Protein AF-A0A945CNL9-F1 (afdb_monomer)

Secondary structure (DSSP, 8-state):
--HHHHHHHTTSTT--SPPPP----HHHHHHHHHTT-S-GGGTT--HHHHHHHHTS-EEEEE--EEEEESSSEEEEEEETTEEEEEEE-SS-EEEEEEEE-TTS-EEEEE-S--SGGGHHHHHHHHHHEEEEE--TTHHHHHHHHTTSEEEEEEPPPPHHHHIIIIIIIIIIIHHHHHH-HHHHHHHHHHHHHHHHHHHHHHHTS--SEEE---

pLDDT: mean 91.87, std 5.12, range [68.31, 98.25]

Mean predicted aligned error: 4.76 Å

Foldseek 3Di:
DFLAVLQLLVVDPPRDDDDFDEDDCPLVCVLCLVVVNPDPVCNVPDQLRVCVVVVGAYEAEDAQKDKDFDQWDWDWDDDPQKIWIWIDDPLGIFIWIWGQDPSRDIDTPGARDPALSSLVVVLRRLLRIAMDGHCPCVVVVCVVSDRRHFYAYEQDAQQVCCCQRHHQHPPVRVVRCVVVVVSVVSSNVSNVVRSVVVVVVVVPDPHSHYDYPD

Structure (mmCIF, N/CA/C/O backbone):
data_AF-A0A945CNL9-F1
#
_entry.id   AF-A0A945CNL9-F1
#
loop_
_atom_site.group_PDB
_atom_site.id
_atom_site.type_symbol
_atom_site.label_atom_id
_atom_site.label_alt_id
_atom_site.label_comp_id
_atom_site.label_asym_id
_atom_site.label_entity_id
_atom_site.label_seq_id
_atom_site.pdbx_PDB_ins_code
_atom_site.Cartn_x
_atom_site.Cartn_y
_atom_site.Cartn_z
_atom_site.occupancy
_atom_site.B_iso_or_equiv
_atom_site.auth_seq_id
_atom_site.auth_comp_id
_atom_site.auth_asym_id
_atom_site.auth_atom_id
_atom_site.pdbx_PDB_model_num
ATOM 1 N N . MET A 1 1 ? 28.32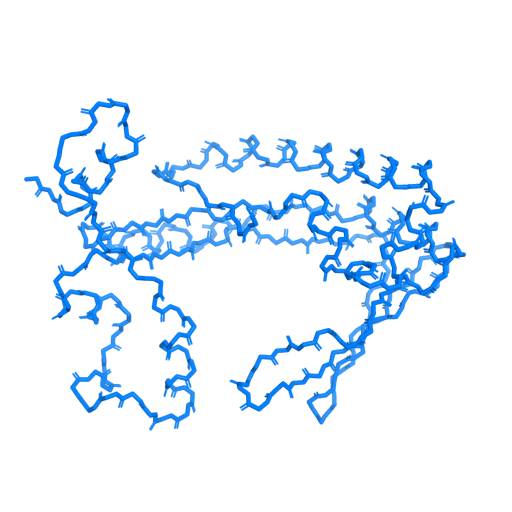0 -2.865 -20.685 1.00 68.31 1 MET A N 1
ATOM 2 C CA . MET A 1 1 ? 27.537 -2.479 -19.501 1.00 68.31 1 MET A CA 1
ATOM 3 C C . MET A 1 1 ? 26.104 -2.810 -19.841 1.00 68.31 1 MET A C 1
ATOM 5 O O . MET A 1 1 ? 25.679 -2.402 -20.921 1.00 68.31 1 MET A O 1
ATOM 9 N N . SER A 1 2 ? 25.442 -3.657 -19.052 1.00 82.81 2 SER A N 1
ATOM 10 C CA . SER A 1 2 ? 24.027 -3.950 -19.295 1.00 82.81 2 SER A CA 1
ATOM 11 C C . SER A 1 2 ? 23.195 -2.697 -19.006 1.00 82.81 2 SER A C 1
ATOM 13 O O . SER A 1 2 ? 23.660 -1.759 -18.352 1.00 82.81 2 SER A O 1
ATOM 15 N N . LEU A 1 3 ? 21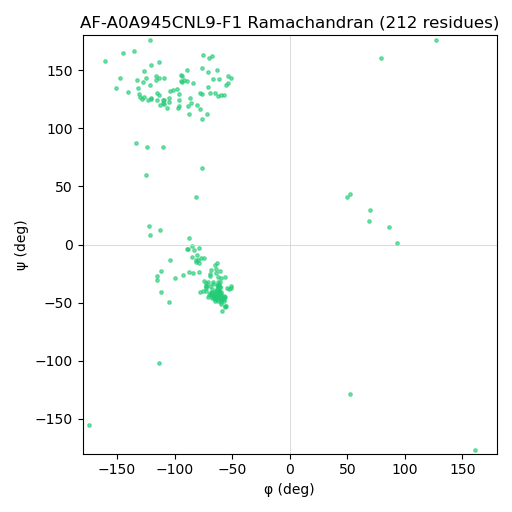.963 -2.670 -19.505 1.00 81.44 3 LEU A N 1
ATOM 16 C CA . LEU A 1 3 ? 21.019 -1.599 -19.201 1.00 81.44 3 LEU A CA 1
ATOM 17 C C . LEU A 1 3 ? 20.696 -1.564 -17.692 1.00 81.44 3 LEU A C 1
ATOM 19 O O . LEU A 1 3 ? 20.576 -0.491 -17.105 1.00 81.44 3 LEU A O 1
ATOM 23 N N . ARG A 1 4 ? 20.645 -2.748 -17.062 1.00 85.69 4 ARG A N 1
ATOM 24 C CA . ARG A 1 4 ? 20.532 -2.941 -15.610 1.00 85.69 4 ARG A CA 1
ATOM 25 C C . ARG A 1 4 ? 21.701 -2.313 -14.844 1.00 85.69 4 ARG A C 1
ATOM 27 O O . ARG A 1 4 ? 21.461 -1.573 -13.894 1.00 85.69 4 ARG A O 1
ATOM 34 N N . ASP A 1 5 ? 22.945 -2.550 -15.264 1.00 86.69 5 ASP A N 1
ATOM 35 C CA . ASP A 1 5 ? 24.135 -1.986 -14.606 1.00 86.69 5 ASP A CA 1
ATOM 36 C C . ASP A 1 5 ? 24.168 -0.456 -14.709 1.00 86.69 5 ASP A C 1
ATOM 38 O O . ASP A 1 5 ? 24.494 0.228 -13.738 1.00 86.69 5 ASP A O 1
ATOM 42 N N . ASP A 1 6 ? 23.839 0.090 -15.888 1.00 86.88 6 ASP A N 1
ATOM 43 C CA . ASP A 1 6 ? 23.772 1.542 -16.093 1.00 86.88 6 ASP A CA 1
ATOM 44 C C . ASP A 1 6 ? 22.692 2.160 -15.201 1.00 86.88 6 ASP A C 1
ATOM 46 O O . ASP A 1 6 ? 22.973 3.138 -14.509 1.00 86.88 6 ASP A O 1
ATOM 50 N N . LEU A 1 7 ? 21.507 1.543 -15.114 1.00 87.38 7 LEU A N 1
ATOM 51 C CA . LEU A 1 7 ? 20.440 1.972 -14.207 1.00 87.38 7 LEU A CA 1
ATOM 52 C C . LEU A 1 7 ? 20.875 1.945 -12.737 1.00 87.38 7 LEU A C 1
ATOM 54 O O . LEU A 1 7 ? 20.736 2.953 -12.047 1.00 87.38 7 LEU A O 1
ATOM 58 N N . LEU A 1 8 ? 21.434 0.832 -12.259 1.00 88.25 8 LEU A N 1
ATOM 59 C CA . LEU A 1 8 ? 21.888 0.699 -10.871 1.00 88.25 8 LEU A CA 1
ATOM 60 C C . LEU A 1 8 ? 22.984 1.707 -10.520 1.00 88.25 8 LEU A C 1
ATOM 62 O O . LEU A 1 8 ? 22.999 2.248 -9.413 1.00 88.25 8 LEU A O 1
ATOM 66 N N . SER A 1 9 ? 23.858 2.031 -11.477 1.00 89.25 9 SER A N 1
ATOM 67 C CA . SER A 1 9 ? 24.880 3.056 -11.271 1.00 89.25 9 SER A CA 1
ATOM 68 C C . SER A 1 9 ? 24.276 4.425 -10.934 1.00 89.25 9 SER A C 1
ATOM 70 O O . SER A 1 9 ? 24.881 5.170 -10.167 1.00 89.25 9 SER A O 1
ATOM 72 N N . ARG A 1 10 ? 23.057 4.737 -11.413 1.00 88.19 10 ARG A N 1
ATOM 73 C CA . ARG A 1 10 ? 22.350 6.009 -11.144 1.00 88.19 10 ARG A CA 1
ATOM 74 C C . ARG A 1 10 ? 21.910 6.178 -9.696 1.00 88.19 10 ARG A C 1
ATOM 76 O O . ARG A 1 10 ? 21.733 7.312 -9.264 1.00 88.19 10 ARG A O 1
ATOM 83 N N . PHE A 1 11 ? 21.771 5.085 -8.950 1.00 85.94 11 PHE A N 1
ATOM 84 C CA . PHE A 1 11 ? 21.445 5.118 -7.523 1.00 85.94 11 PHE A CA 1
ATOM 85 C C . PHE A 1 11 ? 22.682 5.334 -6.635 1.00 85.94 11 PHE A C 1
ATOM 87 O O . PHE A 1 11 ? 22.552 5.494 -5.424 1.00 85.94 11 PHE A O 1
ATOM 94 N N . SER A 1 12 ? 23.885 5.366 -7.219 1.00 84.38 12 SER A N 1
ATOM 95 C CA . SER A 1 12 ? 25.137 5.601 -6.495 1.00 84.38 12 SER A CA 1
ATOM 96 C C . SER A 1 12 ? 25.557 7.074 -6.521 1.00 84.38 12 SER A C 1
ATOM 98 O O . SER A 1 12 ? 25.386 7.787 -7.512 1.00 84.38 12 SER A O 1
ATOM 100 N N . THR A 1 13 ? 26.183 7.536 -5.438 1.00 81.38 13 THR A N 1
ATOM 101 C CA . THR A 1 13 ? 26.755 8.887 -5.359 1.00 81.38 13 THR A CA 1
ATOM 102 C C . THR A 1 13 ? 27.818 9.094 -6.441 1.00 81.38 13 THR A C 1
ATOM 104 O O . THR A 1 13 ? 28.764 8.317 -6.540 1.00 81.38 13 THR A O 1
ATOM 107 N N . GLY A 1 14 ? 27.703 10.179 -7.215 1.00 78.25 14 GLY A N 1
ATOM 108 C CA . GLY A 1 14 ? 28.679 10.535 -8.253 1.00 78.25 14 GLY A CA 1
ATOM 109 C C . GLY A 1 14 ? 28.443 9.882 -9.617 1.00 78.25 14 GLY A C 1
ATOM 110 O O . GLY A 1 14 ? 29.343 9.910 -10.452 1.00 78.25 14 GLY A O 1
ATOM 111 N N . ALA A 1 15 ? 27.259 9.310 -9.857 1.00 81.25 15 ALA A N 1
ATOM 112 C CA . ALA A 1 15 ? 26.886 8.772 -11.161 1.00 81.25 15 ALA A CA 1
ATOM 113 C C . ALA A 1 15 ? 26.976 9.835 -12.275 1.00 81.25 15 ALA A C 1
ATOM 115 O O . ALA A 1 15 ? 26.392 10.915 -12.174 1.00 81.25 15 ALA A O 1
ATOM 116 N N . GLU A 1 16 ? 27.676 9.516 -13.366 1.00 80.56 16 GLU A N 1
ATOM 117 C CA . GLU A 1 16 ? 27.825 10.388 -14.537 1.00 80.56 16 GLU A CA 1
ATOM 118 C C . GLU A 1 16 ? 26.896 9.957 -15.673 1.00 80.56 16 GLU A C 1
ATOM 120 O O . GLU A 1 16 ? 26.823 8.778 -16.012 1.00 80.56 16 GLU A O 1
ATOM 125 N N . GLY A 1 17 ? 26.172 10.890 -16.295 1.00 82.69 17 GLY A N 1
ATOM 126 C CA . GLY A 1 17 ? 25.293 10.642 -17.450 1.00 82.69 17 GLY A CA 1
ATOM 127 C C . GLY A 1 17 ? 23.863 11.150 -17.246 1.00 82.69 17 GLY A C 1
ATOM 128 O O . GLY A 1 17 ? 23.527 11.693 -16.195 1.00 82.69 17 GLY A O 1
ATOM 129 N N . ALA A 1 18 ? 23.037 11.026 -18.284 1.00 84.94 18 ALA A N 1
ATOM 130 C CA . ALA A 1 18 ? 21.660 11.507 -18.250 1.00 84.94 18 ALA A CA 1
ATOM 131 C C . ALA A 1 18 ? 20.755 10.569 -17.425 1.00 84.94 18 ALA A C 1
ATOM 133 O O . ALA A 1 18 ? 21.024 9.368 -17.367 1.00 84.94 18 ALA A O 1
ATOM 134 N N . PRO A 1 19 ? 19.671 11.087 -16.818 1.00 84.50 19 PRO A N 1
ATOM 135 C CA . PRO A 1 19 ? 18.637 10.246 -16.227 1.00 84.50 19 PRO A CA 1
ATOM 136 C C . PRO A 1 19 ? 18.071 9.261 -17.255 1.00 84.50 19 PRO A C 1
ATOM 138 O O . PRO A 1 19 ? 17.804 9.640 -18.398 1.00 84.50 19 PRO A O 1
ATOM 141 N N . LEU A 1 20 ? 17.863 8.013 -16.838 1.00 87.62 20 LEU A N 1
ATOM 142 C CA . LEU A 1 20 ? 17.156 7.022 -17.643 1.00 87.62 20 LEU A CA 1
ATOM 143 C C . LEU A 1 20 ? 15.651 7.176 -17.434 1.00 87.62 20 LEU A C 1
ATOM 145 O O . LEU A 1 20 ? 15.185 7.387 -16.315 1.00 87.62 20 LEU A O 1
ATOM 149 N N . PHE A 1 21 ? 14.888 7.060 -18.517 1.00 90.00 21 PHE A N 1
ATOM 150 C CA . PHE A 1 21 ? 13.438 6.973 -18.427 1.00 90.00 21 PHE A CA 1
ATOM 151 C C . PHE A 1 21 ? 13.045 5.536 -18.077 1.00 90.00 21 PHE A C 1
ATOM 153 O O . PHE A 1 21 ? 13.372 4.615 -18.821 1.00 90.00 21 PHE A O 1
ATOM 160 N N . LEU A 1 22 ? 12.360 5.366 -16.947 1.00 89.94 22 LEU A N 1
ATOM 161 C CA . LEU A 1 22 ? 11.983 4.076 -16.377 1.00 89.94 22 LEU A CA 1
ATOM 162 C C . LEU A 1 22 ? 10.457 4.048 -16.183 1.00 89.94 22 LEU A C 1
ATOM 164 O O . LEU A 1 22 ? 9.974 4.443 -15.123 1.00 89.94 22 LEU A O 1
ATOM 168 N N . PRO A 1 23 ? 9.678 3.710 -17.227 1.00 92.19 23 PRO A N 1
ATOM 169 C CA . PRO A 1 23 ? 8.225 3.726 -17.133 1.00 92.19 23 PRO A CA 1
ATOM 170 C C . PRO A 1 23 ? 7.707 2.516 -16.356 1.00 92.19 23 PRO A C 1
ATOM 172 O O . PRO A 1 23 ? 7.995 1.375 -16.716 1.00 92.19 23 PRO A O 1
ATOM 175 N N . ASP A 1 24 ? 6.855 2.763 -15.362 1.00 92.25 24 ASP A N 1
ATOM 176 C CA . ASP A 1 24 ? 6.003 1.714 -14.813 1.00 92.25 24 ASP A CA 1
ATOM 177 C C . ASP A 1 24 ? 4.848 1.441 -15.787 1.00 92.25 24 ASP A C 1
ATOM 179 O O . ASP A 1 24 ? 3.943 2.259 -15.976 1.00 92.25 24 ASP A O 1
ATOM 183 N N . LEU A 1 25 ? 4.913 0.291 -16.458 1.00 94.19 25 LEU A N 1
ATOM 184 C CA . LEU A 1 25 ? 3.915 -0.126 -17.439 1.00 94.19 25 LEU A CA 1
ATOM 185 C C . LEU A 1 25 ? 2.745 -0.892 -16.810 1.00 94.19 25 LEU A C 1
ATOM 187 O O . LEU A 1 25 ? 1.810 -1.219 -17.539 1.00 94.19 25 LEU A O 1
ATOM 191 N N . THR A 1 26 ? 2.765 -1.175 -15.504 1.00 90.06 26 THR A N 1
ATOM 192 C CA . THR A 1 26 ? 1.843 -2.112 -14.841 1.00 90.06 26 THR A CA 1
ATOM 193 C C . THR A 1 26 ? 0.382 -1.705 -15.016 1.00 90.06 26 THR A C 1
ATOM 195 O O . THR A 1 26 ? -0.402 -2.452 -15.607 1.00 90.06 26 THR A O 1
ATOM 198 N N . LEU A 1 27 ? 0.023 -0.488 -14.587 1.00 88.88 27 LEU A N 1
ATOM 199 C CA . LEU A 1 27 ? -1.358 0.005 -14.660 1.00 88.88 27 LEU A CA 1
ATOM 200 C C . LEU A 1 27 ? -1.833 0.171 -16.109 1.00 88.88 27 LEU A C 1
ATOM 202 O O . LEU A 1 27 ? -2.935 -0.255 -16.459 1.00 88.88 27 LEU A O 1
ATOM 206 N N . TRP A 1 28 ? -0.995 0.774 -16.960 1.00 92.75 28 TRP A N 1
ATOM 207 C CA . TRP A 1 28 ? -1.311 0.987 -18.374 1.00 92.75 28 TRP A CA 1
ATOM 208 C C . TRP A 1 28 ? -1.556 -0.348 -19.087 1.00 92.75 28 TRP A C 1
ATOM 210 O O . TRP A 1 28 ? -2.582 -0.517 -19.748 1.00 92.75 28 TRP A O 1
ATOM 220 N N . TYR A 1 29 ? -0.650 -1.313 -18.919 1.00 93.75 29 TYR A N 1
ATOM 221 C CA . TYR A 1 29 ? -0.745 -2.615 -19.565 1.00 93.75 29 TYR A CA 1
ATOM 222 C C . TYR A 1 29 ? -1.968 -3.393 -19.077 1.00 93.75 29 TYR A C 1
ATOM 224 O O . TYR A 1 29 ? -2.735 -3.865 -19.913 1.00 93.75 29 TYR A O 1
ATOM 232 N N . GLY A 1 30 ? -2.184 -3.478 -17.756 1.00 90.31 30 GLY A N 1
ATOM 233 C CA . GLY A 1 30 ? -3.342 -4.163 -17.170 1.00 90.31 30 GLY A CA 1
ATOM 234 C C . GLY A 1 30 ? -4.661 -3.602 -17.697 1.00 90.31 30 GLY A C 1
ATOM 235 O O . GLY A 1 30 ? -5.439 -4.324 -18.320 1.00 90.31 30 GLY A O 1
ATOM 236 N N . THR A 1 31 ? -4.837 -2.282 -17.590 1.00 89.31 31 THR A N 1
ATOM 237 C CA . THR A 1 31 ? -6.051 -1.587 -18.052 1.00 89.31 31 THR A CA 1
ATOM 238 C C . THR A 1 31 ? -6.332 -1.833 -19.536 1.00 89.31 31 THR A C 1
ATOM 240 O O . THR A 1 31 ? -7.466 -2.112 -19.932 1.00 89.31 31 THR A O 1
ATOM 243 N N . HIS A 1 32 ? -5.315 -1.706 -20.395 1.00 91.88 32 HIS A N 1
ATOM 244 C CA . HIS A 1 32 ? -5.501 -1.874 -21.836 1.00 91.88 32 HIS A CA 1
ATOM 245 C C . HIS A 1 32 ? -5.681 -3.336 -22.242 1.00 91.88 32 HIS A C 1
ATOM 247 O O . HIS A 1 32 ? -6.407 -3.600 -23.203 1.00 91.88 32 HIS A O 1
ATOM 253 N N . ARG A 1 33 ? -5.055 -4.277 -21.528 1.00 91.44 33 ARG A N 1
ATOM 254 C CA . ARG A 1 33 ? -5.217 -5.713 -21.768 1.00 91.44 33 ARG A CA 1
ATOM 255 C C . ARG A 1 33 ? -6.629 -6.174 -21.424 1.00 91.44 33 ARG A C 1
ATOM 257 O O . ARG A 1 33 ? -7.240 -6.855 -22.239 1.00 91.44 33 ARG A O 1
ATOM 264 N N . GLU A 1 34 ? -7.155 -5.768 -20.272 1.00 89.19 34 GLU A N 1
ATOM 265 C CA . GLU A 1 34 ? -8.522 -6.097 -19.840 1.00 89.19 34 GLU A CA 1
ATOM 266 C C . GLU A 1 34 ? -9.584 -5.537 -20.788 1.00 89.19 34 GLU A C 1
ATOM 268 O O . GLU A 1 34 ? -10.582 -6.194 -21.077 1.00 89.19 34 GLU A O 1
ATOM 273 N N . LYS A 1 35 ? -9.352 -4.331 -21.315 1.00 89.75 35 LYS A N 1
ATOM 274 C CA . LYS A 1 35 ? -10.273 -3.659 -22.242 1.00 89.75 35 LYS A CA 1
ATOM 275 C C . LYS A 1 35 ? -10.090 -4.067 -23.704 1.00 89.75 35 LYS A C 1
ATOM 277 O O . LYS A 1 35 ? -10.808 -3.539 -24.546 1.00 89.75 35 LYS A O 1
ATOM 282 N N . ASP A 1 36 ? -9.128 -4.938 -24.014 1.00 92.44 36 ASP A N 1
ATOM 283 C CA . ASP A 1 36 ? -8.735 -5.296 -25.386 1.00 92.44 36 ASP A CA 1
ATOM 284 C C . ASP A 1 36 ? -8.431 -4.057 -26.262 1.00 92.44 36 ASP A C 1
ATOM 286 O O . ASP A 1 36 ? -8.874 -3.910 -27.399 1.00 92.44 36 ASP A O 1
ATOM 290 N N . THR A 1 37 ? -7.698 -3.096 -25.688 1.00 93.75 37 THR A N 1
ATOM 291 C CA . THR A 1 37 ? -7.350 -1.809 -26.325 1.00 93.75 37 THR A CA 1
ATOM 292 C C . THR A 1 37 ? -5.843 -1.570 -26.422 1.00 93.75 37 THR A C 1
ATOM 294 O O . THR A 1 37 ? -5.408 -0.438 -26.651 1.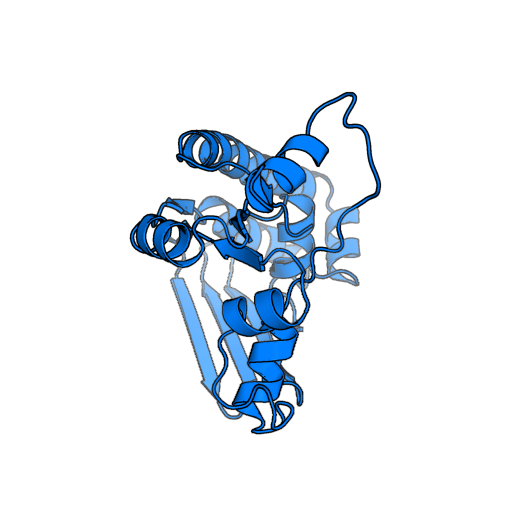00 93.75 37 THR A O 1
ATOM 297 N N . LEU A 1 38 ? -5.024 -2.613 -26.259 1.00 95.69 38 LEU A N 1
ATOM 298 C CA . LEU A 1 38 ? -3.587 -2.507 -26.504 1.00 95.69 38 LEU A CA 1
ATOM 299 C C . LEU A 1 38 ? -3.320 -2.126 -27.974 1.00 95.69 38 LEU A C 1
ATOM 301 O O . LEU A 1 38 ? -4.004 -2.609 -28.880 1.00 95.69 38 LEU A O 1
ATOM 305 N N . PRO A 1 39 ? -2.308 -1.280 -28.255 1.00 95.56 39 PRO A N 1
ATOM 306 C CA . PRO A 1 39 ? -1.898 -1.002 -29.627 1.00 95.56 39 PRO A CA 1
ATOM 307 C C . PRO A 1 39 ? -1.595 -2.296 -30.388 1.00 95.56 39 PRO A C 1
ATOM 309 O O . PRO A 1 39 ? -0.916 -3.170 -29.859 1.00 95.56 39 PRO A O 1
ATOM 312 N N . THR A 1 40 ? -2.010 -2.397 -31.656 1.00 94.81 40 THR A N 1
ATOM 313 C CA . THR A 1 40 ? -1.905 -3.636 -32.456 1.00 94.81 40 THR A CA 1
ATOM 314 C C . THR A 1 40 ? -0.502 -4.252 -32.459 1.00 94.81 40 THR A C 1
ATOM 316 O O . THR A 1 40 ? -0.367 -5.468 -32.418 1.00 94.81 40 THR A O 1
ATOM 319 N N . LYS A 1 41 ? 0.551 -3.422 -32.457 1.00 95.62 41 LYS A N 1
ATOM 320 C CA . LYS A 1 41 ? 1.953 -3.880 -32.407 1.00 95.62 41 LYS A CA 1
ATOM 321 C C . LYS A 1 41 ? 2.343 -4.604 -31.108 1.00 95.62 41 LYS A C 1
ATOM 323 O O . LYS A 1 41 ? 3.368 -5.270 -31.085 1.00 95.62 41 LYS A O 1
ATOM 328 N N . TRP A 1 42 ? 1.554 -4.454 -30.048 1.00 95.81 42 TRP A N 1
ATOM 329 C CA . TRP A 1 42 ? 1.827 -4.948 -28.697 1.00 95.81 42 TRP A CA 1
ATOM 330 C C . TRP A 1 42 ? 0.753 -5.904 -28.175 1.00 95.81 42 TRP A C 1
ATOM 332 O O . TRP A 1 42 ? 0.797 -6.276 -27.009 1.00 95.81 42 TRP A O 1
ATOM 342 N N . ASN A 1 43 ? -0.199 -6.321 -29.014 1.00 91.19 43 ASN A N 1
ATOM 343 C CA . ASN A 1 43 ? -1.348 -7.104 -28.556 1.00 91.19 43 ASN A CA 1
ATOM 344 C C . ASN A 1 43 ? -0.965 -8.465 -27.945 1.00 91.19 43 ASN A C 1
ATOM 346 O O . ASN A 1 43 ? -1.655 -8.966 -27.064 1.00 91.19 43 ASN A O 1
ATOM 350 N N . ASP A 1 44 ? 0.158 -9.033 -28.383 1.00 92.00 44 ASP A N 1
ATOM 351 C CA . ASP A 1 44 ? 0.707 -10.296 -27.875 1.00 92.00 44 ASP A CA 1
ATOM 352 C C . ASP A 1 44 ? 2.031 -10.094 -27.115 1.00 92.00 44 ASP A C 1
ATOM 354 O O . ASP A 1 44 ? 2.767 -11.049 -26.878 1.00 92.00 44 ASP A O 1
ATOM 358 N N . SER A 1 45 ? 2.375 -8.844 -26.779 1.00 94.94 45 SER A N 1
ATOM 359 C CA . SER A 1 45 ? 3.617 -8.510 -26.075 1.00 94.94 45 SER A CA 1
ATOM 360 C C . SER A 1 45 ? 3.405 -8.455 -24.564 1.00 94.94 45 SER A C 1
ATOM 362 O O . SER A 1 45 ? 2.420 -7.894 -24.103 1.00 94.94 45 SER A O 1
ATOM 364 N N . SER A 1 46 ? 4.357 -8.969 -23.788 1.00 92.94 46 SER A N 1
ATOM 365 C CA . SER A 1 46 ? 4.434 -8.728 -22.343 1.00 92.94 46 SER A CA 1
ATOM 366 C C . SER A 1 46 ? 4.958 -7.313 -22.037 1.00 92.94 46 SER A C 1
ATOM 368 O O . SER A 1 46 ? 5.597 -6.702 -22.900 1.00 92.94 46 SER A O 1
ATOM 370 N N . PRO A 1 47 ? 4.787 -6.787 -20.807 1.00 93.31 47 PRO A N 1
ATOM 371 C CA . PRO A 1 47 ? 5.383 -5.508 -20.407 1.00 93.31 47 PRO A CA 1
ATOM 372 C C . PRO A 1 47 ? 6.898 -5.431 -20.648 1.00 93.31 47 PRO A C 1
ATOM 374 O O . PRO A 1 47 ? 7.390 -4.412 -21.124 1.00 93.31 47 PRO A O 1
ATOM 377 N N . LEU A 1 48 ? 7.626 -6.530 -20.412 1.00 92.69 48 LEU A N 1
ATOM 378 C CA . LEU A 1 48 ? 9.069 -6.617 -20.671 1.00 92.69 48 LEU A CA 1
ATOM 379 C C . LEU A 1 48 ? 9.391 -6.445 -22.158 1.00 92.69 48 LEU A C 1
ATOM 381 O O . LEU A 1 48 ? 10.277 -5.677 -22.524 1.00 92.69 48 LEU A O 1
ATOM 385 N N . GLN A 1 49 ? 8.627 -7.108 -23.029 1.00 93.56 49 GLN A N 1
ATOM 386 C CA . GLN A 1 49 ? 8.789 -6.984 -24.479 1.00 93.56 49 GLN A CA 1
ATOM 387 C C . GLN A 1 49 ? 8.421 -5.584 -24.981 1.00 93.56 49 GLN A C 1
ATOM 389 O O . GLN A 1 49 ? 8.996 -5.113 -25.960 1.00 93.56 49 GLN A O 1
ATOM 394 N N . ILE A 1 50 ? 7.466 -4.912 -24.335 1.00 95.50 50 ILE A N 1
ATOM 395 C CA . ILE A 1 50 ? 7.095 -3.533 -24.668 1.00 95.50 50 ILE A CA 1
ATOM 396 C C . ILE A 1 50 ? 8.210 -2.566 -24.257 1.00 95.50 50 ILE A C 1
ATOM 398 O O . ILE A 1 50 ? 8.567 -1.702 -25.056 1.00 95.50 50 ILE A O 1
ATOM 402 N N . ALA A 1 51 ? 8.792 -2.728 -23.064 1.00 94.19 51 ALA A N 1
ATOM 403 C CA . ALA A 1 51 ? 9.933 -1.930 -22.611 1.00 94.19 51 ALA A CA 1
ATOM 404 C C . ALA A 1 51 ? 11.140 -2.077 -23.557 1.00 94.19 51 ALA A C 1
ATOM 406 O O . ALA A 1 51 ? 11.686 -1.074 -24.022 1.00 94.19 51 ALA A O 1
ATOM 407 N N . ASP A 1 52 ? 11.467 -3.311 -23.951 1.00 92.38 52 ASP A N 1
ATOM 408 C CA . ASP A 1 52 ? 12.523 -3.602 -24.928 1.00 92.38 52 ASP A CA 1
ATOM 409 C C . ASP A 1 52 ? 12.262 -2.918 -26.285 1.00 92.38 52 ASP A C 1
ATOM 411 O O . ASP A 1 52 ? 13.119 -2.206 -26.809 1.00 92.38 52 ASP A O 1
ATOM 415 N N . GLN A 1 53 ? 11.034 -3.011 -26.814 1.00 93.88 53 GLN A N 1
ATOM 416 C CA . GLN A 1 53 ? 10.635 -2.332 -28.058 1.00 93.88 53 GLN A CA 1
ATOM 417 C C . GLN A 1 53 ? 10.657 -0.798 -27.970 1.00 93.88 53 GLN A C 1
ATOM 419 O O . GLN A 1 53 ? 10.753 -0.123 -28.999 1.00 93.88 53 GLN A O 1
ATOM 424 N N . LEU A 1 54 ? 10.521 -0.237 -26.767 1.00 92.94 54 LEU A N 1
ATOM 425 C CA . LEU A 1 54 ? 10.653 1.195 -26.500 1.00 92.94 54 LEU A CA 1
ATOM 426 C C . LEU A 1 54 ? 12.114 1.622 -26.288 1.00 92.94 54 LEU A C 1
ATOM 428 O O . LEU A 1 54 ? 12.389 2.822 -26.286 1.00 92.94 54 LEU A O 1
ATOM 432 N N . GLY A 1 55 ? 13.042 0.671 -26.144 1.00 91.25 55 GLY A N 1
ATOM 433 C CA . GLY A 1 55 ? 14.449 0.939 -25.851 1.00 91.25 55 GLY A CA 1
ATOM 434 C C . GLY A 1 55 ? 14.674 1.482 -24.439 1.00 91.25 55 GLY A C 1
ATOM 435 O O . GLY A 1 55 ? 15.596 2.271 -24.235 1.00 91.25 55 GLY A O 1
ATOM 436 N N . VAL A 1 56 ? 13.818 1.106 -23.486 1.00 92.12 56 VAL A N 1
ATOM 437 C CA . VAL A 1 56 ? 13.873 1.551 -22.083 1.00 92.12 56 VAL A CA 1
ATOM 438 C C . VAL A 1 56 ? 14.028 0.351 -21.148 1.00 92.12 56 VAL A C 1
ATOM 440 O O . VAL A 1 56 ? 13.609 -0.750 -21.510 1.00 92.12 56 VAL A O 1
ATOM 443 N N . PRO A 1 57 ? 14.605 0.528 -19.945 1.00 91.62 57 PRO A N 1
ATOM 444 C CA . PRO A 1 57 ? 14.696 -0.564 -18.989 1.00 91.62 57 PRO A CA 1
ATOM 445 C C . PRO A 1 57 ? 13.315 -0.966 -18.493 1.00 91.62 57 PRO A C 1
ATOM 447 O O . PRO A 1 57 ? 12.457 -0.111 -18.265 1.00 91.62 57 PRO A O 1
ATOM 450 N N . ALA A 1 58 ? 13.110 -2.266 -18.303 1.00 92.38 58 ALA A N 1
ATOM 451 C CA . ALA A 1 58 ? 11.911 -2.745 -17.640 1.00 92.38 58 ALA A CA 1
ATOM 452 C C . ALA A 1 58 ? 11.949 -2.413 -16.140 1.00 92.38 58 ALA A C 1
ATOM 454 O O . ALA A 1 58 ? 12.960 -2.618 -15.465 1.00 92.38 58 ALA A O 1
ATOM 455 N N . TRP A 1 59 ? 10.821 -1.930 -15.629 1.00 93.00 59 TRP A N 1
ATOM 456 C CA . TRP A 1 59 ? 10.556 -1.744 -14.208 1.00 93.00 59 TRP A CA 1
ATOM 457 C C . TRP A 1 59 ? 9.523 -2.766 -13.765 1.00 93.00 59 TRP A C 1
ATOM 459 O O . TRP A 1 59 ? 8.422 -2.805 -14.317 1.00 93.00 59 TRP A O 1
ATOM 469 N N . VAL A 1 60 ? 9.883 -3.601 -12.795 1.00 92.25 60 VAL A N 1
ATOM 470 C CA . VAL A 1 60 ? 8.967 -4.568 -12.191 1.00 92.25 60 VAL A CA 1
ATOM 471 C C . VAL A 1 60 ? 9.027 -4.405 -10.683 1.00 92.25 60 VAL A C 1
ATOM 473 O O . VAL A 1 60 ? 10.102 -4.485 -10.095 1.00 92.25 60 VAL A O 1
ATOM 476 N N . VAL A 1 61 ? 7.872 -4.198 -10.059 1.00 92.12 61 VAL A N 1
ATOM 477 C CA . VAL A 1 61 ? 7.745 -4.186 -8.601 1.00 92.12 61 VAL A CA 1
ATOM 478 C C . VAL A 1 61 ? 7.299 -5.571 -8.148 1.00 92.12 61 VAL A C 1
ATOM 480 O O . VAL A 1 61 ? 6.290 -6.093 -8.622 1.00 92.12 61 VAL A O 1
ATOM 483 N N . ALA A 1 62 ? 8.065 -6.179 -7.250 1.00 92.56 62 ALA A N 1
ATOM 484 C CA . ALA A 1 62 ? 7.697 -7.402 -6.560 1.00 92.56 62 ALA A CA 1
ATOM 485 C C . ALA A 1 62 ? 7.278 -7.061 -5.130 1.00 92.56 62 ALA A C 1
ATOM 487 O O . ALA A 1 62 ? 8.007 -6.378 -4.413 1.00 92.56 62 ALA A O 1
ATOM 488 N N . ARG A 1 63 ? 6.138 -7.595 -4.695 1.00 93.56 63 ARG A N 1
ATOM 489 C CA . ARG A 1 63 ? 5.668 -7.517 -3.310 1.00 93.56 63 ARG A CA 1
ATOM 490 C C . ARG A 1 63 ? 5.749 -8.912 -2.681 1.00 93.56 63 ARG A C 1
ATOM 492 O O . ARG A 1 63 ? 4.771 -9.654 -2.739 1.00 93.56 63 ARG A O 1
ATOM 499 N N . PRO A 1 64 ? 6.915 -9.331 -2.158 1.00 93.81 64 PRO A N 1
ATOM 500 C CA . PRO A 1 64 ? 7.118 -10.677 -1.626 1.00 93.81 64 PRO A CA 1
ATOM 501 C C . PRO A 1 64 ? 6.582 -10.790 -0.194 1.00 93.81 64 PRO A C 1
ATOM 503 O O . PRO A 1 64 ? 7.258 -11.335 0.677 1.00 93.81 64 PRO A O 1
ATOM 506 N N . TRP A 1 65 ? 5.425 -10.192 0.075 1.00 94.56 65 TRP A N 1
ATOM 507 C CA . TRP A 1 65 ? 4.845 -10.122 1.403 1.00 94.56 65 TRP A CA 1
ATOM 508 C C . TRP A 1 65 ? 3.354 -9.825 1.366 1.00 94.56 65 TRP A C 1
ATOM 510 O O . TRP A 1 65 ? 2.826 -9.270 0.398 1.00 94.56 65 TRP A O 1
ATOM 520 N N . GLU A 1 66 ? 2.697 -10.191 2.453 1.00 94.25 66 GLU A N 1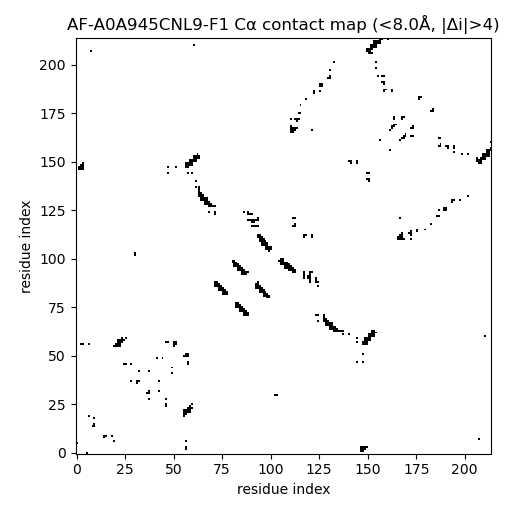
ATOM 521 C CA . GLU A 1 66 ? 1.279 -9.970 2.688 1.00 94.25 66 GLU A CA 1
ATOM 522 C C . GLU A 1 66 ? 1.039 -9.450 4.105 1.00 94.25 66 GLU A C 1
ATOM 524 O O . GLU A 1 66 ? 1.945 -9.437 4.940 1.00 94.25 66 GLU A O 1
ATOM 529 N N . ILE A 1 67 ? -0.172 -8.948 4.341 1.00 93.62 67 ILE A N 1
ATOM 530 C CA . ILE A 1 67 ? -0.632 -8.563 5.673 1.00 93.62 67 ILE A CA 1
ATOM 531 C C . ILE A 1 67 ? -1.601 -9.638 6.128 1.00 93.62 67 ILE A C 1
ATOM 533 O O . ILE A 1 67 ? -2.581 -9.914 5.435 1.00 93.62 67 ILE A O 1
ATOM 537 N N . GLU A 1 68 ? -1.347 -10.193 7.301 1.00 95.00 68 GLU A N 1
ATOM 538 C CA . GLU A 1 68 ? -2.238 -11.142 7.955 1.00 95.00 68 GLU A CA 1
ATOM 539 C C . GLU A 1 68 ? -2.815 -10.546 9.243 1.00 95.00 68 GLU A C 1
ATOM 541 O O . GLU A 1 68 ? -2.248 -9.632 9.837 1.00 95.00 68 GLU A O 1
ATOM 546 N N . THR A 1 69 ? -3.961 -11.076 9.664 1.00 94.06 69 THR A N 1
ATOM 547 C CA . THR A 1 69 ? -4.632 -10.789 10.942 1.00 94.06 69 THR A CA 1
ATOM 548 C C . THR A 1 69 ? -5.004 -12.118 11.582 1.00 94.06 69 THR A C 1
ATOM 550 O O . THR A 1 69 ? -5.519 -12.996 10.883 1.00 94.06 69 THR A O 1
ATOM 553 N N . SER A 1 70 ? -4.743 -12.284 12.877 1.00 91.62 70 SER A N 1
ATOM 554 C CA . SER A 1 70 ? -4.888 -13.569 13.573 1.00 91.62 70 SER A CA 1
ATOM 555 C C . SER A 1 70 ? -6.034 -13.578 14.582 1.00 91.62 70 SER A C 1
ATOM 557 O O . SER A 1 70 ? -6.767 -14.566 14.671 1.00 91.62 70 SER A O 1
ATOM 559 N N . ASP A 1 71 ? -6.194 -12.490 15.329 1.00 93.38 71 ASP A N 1
ATOM 560 C CA . ASP A 1 71 ? -7.143 -12.375 16.433 1.00 93.38 71 ASP A CA 1
ATOM 561 C C . ASP A 1 71 ? -8.433 -11.647 16.035 1.00 93.38 71 ASP A C 1
ATOM 563 O O . ASP A 1 71 ? -9.491 -11.928 16.611 1.00 93.38 71 ASP A O 1
ATOM 567 N N . VAL A 1 72 ? -8.387 -10.724 15.065 1.00 95.25 72 VAL A N 1
ATOM 568 C CA . VAL A 1 72 ? -9.596 -10.025 14.601 1.00 95.25 72 VAL A CA 1
ATOM 569 C C . VAL A 1 72 ? -10.288 -10.780 13.470 1.00 95.25 72 VAL A C 1
ATOM 571 O O . VAL A 1 72 ? -9.662 -11.319 12.559 1.00 95.25 72 VAL A O 1
ATOM 574 N N . GLU A 1 73 ? -11.620 -10.796 13.496 1.00 96.44 73 GLU A N 1
ATOM 575 C CA . GLU A 1 73 ? -12.398 -11.418 12.426 1.00 96.44 73 GLU A CA 1
ATOM 576 C C . GLU A 1 73 ? -12.661 -10.397 11.318 1.00 96.44 73 GLU A C 1
ATOM 578 O O . GLU A 1 73 ? -13.332 -9.387 11.543 1.00 96.44 73 GLU A O 1
ATOM 583 N N . VAL A 1 74 ? -12.173 -10.685 10.111 1.00 96.00 74 VAL A N 1
ATOM 584 C CA . VAL A 1 74 ? -12.434 -9.884 8.912 1.00 96.00 74 VAL A CA 1
ATOM 585 C C . VAL A 1 74 ? -13.437 -10.615 8.027 1.00 96.00 74 VAL A C 1
ATOM 587 O O . VAL A 1 74 ? -13.210 -11.752 7.610 1.00 96.00 74 VAL A O 1
ATOM 590 N N . ARG A 1 75 ? -14.561 -9.961 7.732 1.00 97.25 75 ARG A N 1
ATOM 591 C CA . ARG A 1 75 ? -15.579 -10.454 6.800 1.00 97.25 75 ARG A CA 1
ATOM 592 C C . ARG A 1 75 ? -15.634 -9.549 5.588 1.00 97.25 75 ARG A C 1
ATOM 594 O O . ARG A 1 75 ? -15.807 -8.342 5.721 1.00 97.25 75 ARG A O 1
ATOM 601 N N . GLU A 1 76 ? -15.550 -10.149 4.411 1.00 96.94 76 GLU A N 1
ATOM 602 C CA . GLU A 1 76 ? -15.683 -9.443 3.144 1.00 96.94 76 GLU A CA 1
ATOM 603 C C . GLU A 1 76 ? -16.927 -9.934 2.406 1.00 96.94 76 GLU A C 1
ATOM 605 O O . GLU A 1 76 ? -17.152 -11.136 2.259 1.00 96.94 76 GLU A O 1
ATOM 610 N N . THR A 1 77 ? -17.753 -8.991 1.960 1.00 97.19 77 THR A N 1
ATOM 611 C CA . THR A 1 77 ? -18.880 -9.257 1.063 1.00 97.19 77 THR A CA 1
ATOM 612 C C . THR A 1 77 ? -18.718 -8.403 -0.183 1.00 97.19 77 THR A C 1
ATOM 614 O O . THR A 1 77 ? -18.618 -7.182 -0.079 1.00 97.19 77 THR A O 1
ATOM 617 N N . GLU A 1 78 ? -18.719 -9.039 -1.352 1.00 97.12 78 GLU A N 1
ATOM 618 C CA . GLU A 1 78 ? -18.634 -8.374 -2.652 1.00 97.12 78 GLU A CA 1
ATOM 619 C C . GLU A 1 78 ? -19.875 -8.700 -3.494 1.00 97.12 78 GLU A C 1
ATOM 621 O O . GLU A 1 78 ? -20.209 -9.868 -3.695 1.00 97.12 78 GLU A O 1
ATOM 626 N N . GLU A 1 79 ? -20.567 -7.667 -3.976 1.00 95.56 79 GLU A N 1
ATOM 627 C CA . GLU A 1 79 ? -21.757 -7.780 -4.826 1.00 95.56 79 GLU A CA 1
ATOM 628 C C . GLU A 1 79 ? -21.858 -6.556 -5.749 1.00 95.56 79 GLU A C 1
ATOM 630 O O . GLU A 1 79 ? -21.673 -5.424 -5.308 1.00 95.56 79 GLU A O 1
ATOM 635 N N . ASP A 1 80 ? -22.136 -6.767 -7.040 1.00 93.81 80 ASP A N 1
ATOM 636 C CA . ASP A 1 80 ? -22.397 -5.706 -8.030 1.00 93.81 80 ASP A CA 1
ATOM 637 C C . ASP A 1 80 ? -21.358 -4.561 -8.066 1.00 93.81 80 ASP A C 1
ATOM 639 O O . ASP A 1 80 ? -21.690 -3.380 -8.202 1.00 93.81 80 ASP A O 1
ATOM 643 N N . GLY A 1 81 ? -20.069 -4.900 -7.943 1.00 94.50 81 GLY A N 1
ATOM 644 C CA . GLY A 1 81 ? -18.988 -3.907 -7.928 1.00 94.50 81 GLY A CA 1
ATOM 645 C C . GLY A 1 81 ? -18.986 -3.035 -6.670 1.00 94.50 81 GLY A C 1
ATOM 646 O O . GLY A 1 81 ? -18.439 -1.934 -6.680 1.00 94.50 81 GLY A O 1
ATOM 647 N N . GLN A 1 82 ? -19.620 -3.495 -5.595 1.00 97.25 82 GLN A N 1
ATOM 648 C CA . GLN A 1 82 ? -19.502 -2.958 -4.248 1.00 97.25 82 GLN A CA 1
ATOM 649 C C . GLN A 1 82 ? -18.835 -4.004 -3.366 1.00 97.25 82 GLN A C 1
ATOM 651 O O . GLN A 1 82 ? -19.106 -5.197 -3.492 1.00 97.25 82 GLN A O 1
ATOM 656 N N . ARG A 1 83 ? -17.996 -3.549 -2.442 1.00 97.94 83 ARG A N 1
ATOM 657 C CA . ARG A 1 83 ? -17.386 -4.406 -1.430 1.00 97.94 83 ARG A CA 1
ATOM 658 C C . ARG A 1 83 ? -17.554 -3.774 -0.059 1.00 97.94 83 ARG A C 1
ATOM 660 O O . ARG A 1 83 ? -17.249 -2.598 0.133 1.00 97.94 83 ARG A O 1
ATOM 667 N N . LEU A 1 84 ? -18.051 -4.562 0.884 1.00 98.12 84 LEU A N 1
ATOM 668 C CA . LEU A 1 84 ? -18.126 -4.232 2.300 1.00 98.12 84 LEU A CA 1
ATOM 669 C C . LEU A 1 84 ? -17.113 -5.097 3.045 1.00 98.12 84 LEU A C 1
ATOM 671 O O . LEU A 1 84 ? -17.165 -6.323 2.953 1.00 98.12 84 LEU A O 1
ATOM 675 N N . VAL A 1 85 ? -16.228 -4.448 3.792 1.00 97.81 85 VAL A N 1
ATOM 676 C CA . VAL A 1 85 ? -15.303 -5.104 4.716 1.00 97.81 85 VAL A CA 1
ATOM 677 C C . VAL A 1 85 ? -15.744 -4.765 6.132 1.00 97.81 85 VAL A C 1
ATOM 679 O O . VAL A 1 85 ? -15.834 -3.588 6.486 1.00 97.81 85 VAL A O 1
ATOM 682 N N . GLU A 1 86 ? -16.039 -5.786 6.928 1.00 98.25 86 GLU A N 1
ATOM 683 C CA . GLU A 1 86 ? -16.372 -5.664 8.345 1.00 98.25 86 GLU A CA 1
ATOM 684 C C . GLU A 1 86 ? -15.263 -6.300 9.182 1.00 98.25 86 GLU A C 1
ATOM 686 O O . GLU A 1 86 ? -15.006 -7.498 9.067 1.00 98.25 86 GLU A O 1
ATOM 691 N N . THR A 1 87 ? -14.634 -5.512 10.051 1.00 98.06 87 THR A N 1
ATOM 692 C CA . THR A 1 87 ? -13.638 -6.006 11.009 1.00 98.06 87 THR A CA 1
ATOM 693 C C . THR A 1 87 ? -14.253 -6.013 12.397 1.00 98.06 87 THR A C 1
ATOM 695 O O . THR A 1 87 ? -14.617 -4.960 12.927 1.00 98.06 87 THR A O 1
ATOM 698 N N . VAL A 1 88 ? -14.377 -7.193 12.998 1.00 97.81 88 VAL A N 1
ATOM 699 C CA . VAL A 1 88 ? -14.915 -7.366 14.349 1.00 97.81 88 VAL A CA 1
ATOM 700 C C . VAL A 1 88 ? -13.765 -7.438 15.341 1.00 97.81 88 VAL A C 1
ATOM 702 O O . VAL A 1 88 ? -12.947 -8.355 15.289 1.00 97.81 88 VAL A O 1
ATOM 705 N N . THR A 1 89 ? -13.738 -6.489 16.271 1.00 97.50 89 THR A N 1
ATOM 706 C CA . THR A 1 89 ? -12.773 -6.441 17.369 1.00 97.50 89 THR A CA 1
ATOM 707 C C . THR A 1 89 ? -13.502 -6.455 18.718 1.00 97.50 89 THR A C 1
ATOM 709 O O . THR A 1 89 ? -14.738 -6.437 18.779 1.00 97.50 89 THR A O 1
ATOM 712 N N . ALA A 1 90 ? -12.761 -6.505 19.827 1.00 96.81 90 ALA A N 1
ATOM 713 C CA . ALA A 1 90 ? -13.354 -6.456 21.162 1.00 96.81 90 ALA A CA 1
ATOM 714 C C . ALA A 1 90 ? -13.911 -5.058 21.496 1.00 96.81 90 ALA A C 1
ATOM 716 O O . ALA A 1 90 ? -14.915 -4.946 22.206 1.00 96.81 90 ALA A O 1
ATOM 717 N N . ALA A 1 91 ? -13.284 -4.000 20.975 1.00 96.31 91 ALA A N 1
ATOM 718 C CA . ALA A 1 91 ? -13.706 -2.614 21.166 1.00 96.31 91 ALA A CA 1
ATOM 719 C C . ALA A 1 91 ? -14.849 -2.155 20.238 1.00 96.31 91 ALA A C 1
ATOM 721 O O . ALA A 1 91 ? -15.472 -1.129 20.517 1.00 96.31 91 ALA A O 1
ATOM 722 N N . GLY A 1 92 ? -15.154 -2.888 19.164 1.00 97.12 92 GLY A N 1
ATOM 723 C CA . GLY A 1 92 ? -16.249 -2.551 18.254 1.00 97.12 92 GLY A CA 1
ATOM 724 C C . GLY A 1 92 ? -16.131 -3.217 16.885 1.00 97.12 92 GLY A C 1
ATOM 725 O O . GLY A 1 92 ? -15.231 -4.011 16.633 1.00 97.12 92 GLY A O 1
ATOM 726 N N . THR A 1 93 ? -17.058 -2.891 15.986 1.00 98.06 93 THR A N 1
ATOM 727 C CA . THR A 1 93 ? -17.010 -3.340 14.588 1.00 98.06 93 THR A CA 1
ATOM 728 C C . THR A 1 93 ? -16.717 -2.157 13.682 1.00 98.06 93 THR A C 1
ATOM 730 O O . THR A 1 93 ? -17.449 -1.168 13.696 1.00 98.06 93 THR A O 1
ATOM 733 N N . LEU A 1 94 ? -15.660 -2.276 12.887 1.00 98.19 94 LEU A N 1
ATOM 734 C CA . LEU A 1 94 ? -15.287 -1.310 11.863 1.00 98.19 94 LEU A CA 1
ATOM 735 C C . LEU A 1 94 ? -15.891 -1.725 10.525 1.00 98.19 94 LEU A C 1
ATOM 737 O O . LEU A 1 94 ? -15.953 -2.914 10.218 1.00 98.19 94 LEU A O 1
ATOM 741 N N . THR A 1 95 ? -16.290 -0.749 9.711 1.00 98.06 95 THR A N 1
ATOM 742 C CA . THR A 1 95 ? -16.816 -1.009 8.364 1.00 98.06 95 THR A CA 1
ATOM 743 C C . THR A 1 95 ? -16.128 -0.135 7.330 1.00 98.06 95 THR A C 1
ATOM 745 O O . THR A 1 95 ? -16.128 1.088 7.465 1.00 98.06 95 THR A O 1
ATOM 748 N N . ALA A 1 96 ? -15.599 -0.741 6.274 1.00 97.56 96 ALA A N 1
ATOM 749 C CA . ALA A 1 96 ? -15.083 -0.038 5.106 1.00 97.56 96 ALA A CA 1
ATOM 750 C C . ALA A 1 96 ? -15.907 -0.404 3.870 1.00 97.56 96 ALA A C 1
ATOM 752 O O . ALA A 1 96 ? -16.319 -1.555 3.705 1.00 97.56 96 ALA A O 1
ATOM 753 N N . ARG A 1 97 ? -16.157 0.573 2.994 1.00 97.19 97 ARG A N 1
ATOM 754 C CA . ARG A 1 97 ? -16.894 0.353 1.742 1.00 97.19 97 ARG A CA 1
ATOM 755 C C . ARG A 1 97 ? -16.048 0.735 0.555 1.00 97.19 97 ARG A C 1
ATOM 757 O O . ARG A 1 97 ? -15.441 1.803 0.549 1.00 97.19 97 ARG A O 1
ATOM 764 N N . TRP A 1 98 ? -16.098 -0.098 -0.468 1.00 97.75 98 TRP A N 1
ATOM 765 C CA . TRP A 1 98 ? -15.391 0.099 -1.716 1.00 97.75 98 TRP A CA 1
ATOM 766 C C . TRP A 1 98 ? -16.356 0.008 -2.888 1.00 97.75 98 TRP A C 1
ATOM 768 O O . TRP A 1 98 ? -17.339 -0.734 -2.844 1.00 97.75 98 TRP A O 1
ATOM 778 N N . SER A 1 99 ? -16.048 0.750 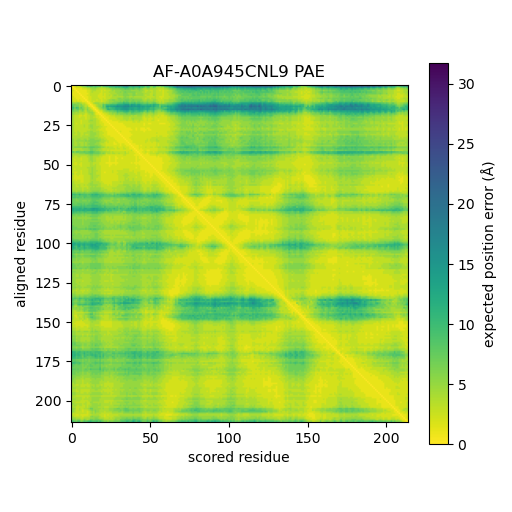-3.945 1.00 97.06 99 SER A N 1
ATOM 779 C CA . SER A 1 99 ? -16.761 0.676 -5.216 1.00 97.06 99 SER A CA 1
ATOM 780 C C . SER A 1 99 ? -15.788 0.452 -6.361 1.00 97.06 99 SER A C 1
ATOM 782 O O . SER A 1 99 ? -14.706 1.040 -6.387 1.00 97.06 99 SER A O 1
ATOM 784 N N . LEU A 1 100 ? -16.175 -0.398 -7.304 1.00 94.81 100 LEU A N 1
ATOM 785 C CA . LEU A 1 100 ? -15.412 -0.655 -8.509 1.00 94.81 100 LEU A CA 1
ATOM 786 C C . LEU A 1 100 ? -15.627 0.501 -9.491 1.00 94.81 100 LEU A C 1
ATOM 788 O O . LEU A 1 100 ? -16.744 0.765 -9.944 1.00 94.81 100 LEU A O 1
ATOM 792 N N . GLY A 1 101 ? -14.549 1.212 -9.803 1.00 88.19 101 GLY A N 1
ATOM 793 C CA . GLY A 1 101 ? -14.545 2.295 -10.772 1.00 88.19 101 GLY A CA 1
ATOM 794 C C . GLY A 1 101 ? -14.721 1.786 -12.202 1.00 88.19 101 GLY A C 1
ATOM 795 O O . GLY A 1 101 ? -14.451 0.631 -12.526 1.00 88.19 101 GLY A O 1
ATOM 796 N N . SER A 1 102 ? -15.127 2.677 -13.112 1.00 83.38 102 SER A N 1
ATOM 797 C CA . SER A 1 102 ? -15.223 2.361 -14.550 1.00 83.38 102 SER A CA 1
ATOM 798 C C . SER A 1 102 ? -13.875 2.009 -15.195 1.00 83.38 102 SER A C 1
ATOM 800 O O . SER A 1 102 ? -13.805 1.528 -16.329 1.00 83.38 102 SER A O 1
ATOM 802 N N . ASP A 1 103 ? -12.786 2.335 -14.509 1.00 79.62 103 ASP A N 1
ATOM 803 C CA . ASP A 1 103 ? -11.428 1.979 -14.882 1.00 79.62 103 ASP A CA 1
ATOM 804 C C . ASP A 1 103 ? -11.055 0.539 -14.506 1.00 79.62 103 ASP A C 1
ATOM 806 O O . ASP A 1 103 ? -10.088 0.048 -15.076 1.00 79.62 103 ASP A O 1
ATOM 810 N N . GLY A 1 104 ? -11.857 -0.139 -13.675 1.00 81.94 104 GLY A N 1
ATOM 811 C CA . GLY A 1 104 ? -11.577 -1.477 -13.143 1.00 81.94 104 GLY A CA 1
ATOM 812 C C . GLY A 1 104 ? -10.880 -1.454 -11.780 1.00 81.94 104 GLY A C 1
ATOM 813 O O . GLY A 1 104 ? -10.589 -2.510 -11.228 1.00 81.94 104 GLY A O 1
ATOM 814 N N . THR A 1 105 ? -10.636 -0.268 -11.216 1.00 86.62 105 THR A N 1
ATOM 815 C CA . THR A 1 105 ? -9.931 -0.102 -9.940 1.00 86.62 105 THR A CA 1
ATOM 816 C C . THR A 1 105 ? -10.926 0.002 -8.790 1.00 86.62 105 THR A C 1
ATOM 818 O O . THR A 1 105 ? -11.963 0.654 -8.917 1.00 86.62 105 THR A O 1
ATOM 821 N N . TRP A 1 106 ? -10.623 -0.610 -7.646 1.00 91.56 106 TRP A N 1
ATOM 822 C CA . TRP A 1 106 ? -11.408 -0.428 -6.427 1.00 91.56 106 TRP A CA 1
ATOM 823 C C . TRP A 1 106 ? -11.072 0.902 -5.752 1.00 91.56 106 TRP A C 1
ATOM 825 O O . TRP A 1 106 ? -9.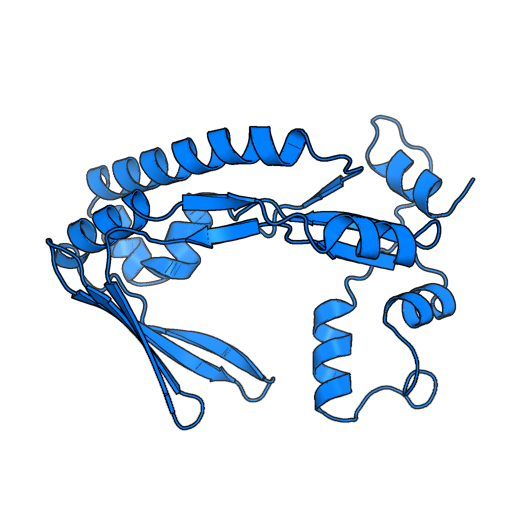910 1.212 -5.509 1.00 91.56 106 TRP A O 1
ATOM 835 N N . TRP A 1 107 ? -12.105 1.664 -5.407 1.00 93.25 107 TRP A N 1
ATOM 836 C CA . TRP A 1 107 ? -11.997 2.939 -4.704 1.00 93.25 107 TRP A CA 1
ATOM 837 C C . TRP A 1 107 ? -12.649 2.822 -3.333 1.00 93.25 107 TRP A C 1
ATOM 839 O O . TRP A 1 107 ? -13.830 2.473 -3.250 1.00 93.25 107 TRP A O 1
ATOM 849 N N . GLN A 1 108 ? -11.906 3.126 -2.267 1.00 94.69 108 GLN A N 1
ATOM 850 C CA . GLN A 1 108 ? -12.462 3.172 -0.917 1.00 94.69 108 GLN A CA 1
ATOM 851 C C . GLN A 1 108 ? -13.359 4.402 -0.785 1.00 94.69 108 GLN A C 1
ATOM 853 O O . GLN A 1 108 ? -12.910 5.545 -0.844 1.00 94.69 108 GLN A O 1
ATOM 858 N N . MET A 1 109 ? -14.654 4.156 -0.635 1.00 94.56 109 MET A N 1
ATOM 859 C CA . MET A 1 109 ? -15.685 5.185 -0.522 1.00 94.56 109 MET A CA 1
ATOM 860 C C . MET A 1 109 ? -15.975 5.546 0.933 1.00 94.56 109 MET A C 1
ATOM 862 O O . MET A 1 109 ? -16.439 6.649 1.214 1.00 94.56 109 MET A O 1
ATOM 866 N N . GLU A 1 110 ? -15.729 4.613 1.854 1.00 95.62 110 GLU A N 1
ATOM 867 C CA . GLU A 1 110 ? -15.931 4.796 3.287 1.00 95.62 110 GLU A CA 1
ATOM 868 C C . GLU A 1 110 ? -14.795 4.136 4.069 1.00 95.62 110 GLU A C 1
ATOM 870 O O . GLU A 1 110 ? -14.465 2.967 3.847 1.00 95.62 110 GLU A O 1
ATOM 875 N N . TYR A 1 111 ? -14.233 4.895 5.004 1.00 96.75 111 TYR A N 1
ATOM 876 C CA . TYR A 1 111 ? -13.148 4.471 5.878 1.00 96.75 111 TYR A CA 1
ATOM 877 C C . TYR A 1 111 ? -13.679 3.823 7.168 1.00 96.75 111 TYR A C 1
ATOM 879 O O . TYR A 1 111 ? -14.777 4.169 7.628 1.00 96.75 111 TYR A O 1
ATOM 887 N N . PRO A 1 112 ? -12.926 2.881 7.768 1.00 96.75 112 PRO A N 1
ATOM 888 C CA . PRO A 1 112 ? -13.356 2.176 8.970 1.00 96.75 112 PRO A CA 1
ATOM 889 C C . PRO A 1 112 ? -13.567 3.110 10.165 1.00 96.75 112 PRO A C 1
ATOM 891 O O . PRO A 1 112 ? -14.569 2.954 10.865 1.00 96.75 112 PRO A O 1
ATOM 894 N N . VAL A 1 113 ? -12.699 4.110 10.359 1.00 96.56 113 VAL A N 1
ATOM 895 C CA . VAL A 1 113 ? -12.811 5.098 11.445 1.00 96.56 113 VAL A CA 1
ATOM 896 C C . VAL A 1 113 ? -13.690 6.270 11.009 1.00 96.56 113 VAL A C 1
ATOM 898 O O . VAL A 1 113 ? -13.306 7.066 10.155 1.00 96.56 113 VAL A O 1
ATOM 901 N N . LYS A 1 114 ? -14.867 6.407 11.628 1.00 94.88 114 LYS A N 1
ATOM 902 C CA . LYS A 1 114 ? -15.849 7.472 11.331 1.00 94.88 114 LYS A CA 1
ATOM 903 C C . LYS A 1 114 ? -15.994 8.457 12.480 1.00 94.88 114 LYS A C 1
ATOM 905 O O . LYS A 1 114 ? -16.467 9.575 12.297 1.00 94.88 114 LYS A O 1
ATOM 910 N N . THR A 1 115 ? -15.636 8.019 13.679 1.00 94.75 115 THR A N 1
ATOM 911 C CA . THR A 1 115 ? -15.746 8.764 14.926 1.00 94.75 115 THR A CA 1
ATOM 912 C C . THR A 1 115 ? -14.577 8.427 15.849 1.00 94.75 115 THR A C 1
ATOM 914 O O . THR A 1 115 ? -13.908 7.407 15.693 1.00 94.75 115 THR A O 1
ATOM 917 N N . ALA A 1 116 ? -14.369 9.244 16.883 1.00 93.88 116 ALA A N 1
ATOM 918 C CA . ALA A 1 116 ? -13.368 8.958 17.912 1.00 93.88 116 ALA A CA 1
ATOM 919 C C . ALA A 1 116 ? -13.629 7.639 18.673 1.00 93.88 116 ALA A C 1
ATOM 921 O O . ALA A 1 116 ? -12.699 7.062 19.229 1.00 93.88 116 ALA A O 1
ATOM 922 N N . ALA A 1 117 ? -14.874 7.143 18.694 1.00 94.81 117 ALA A N 1
ATOM 923 C CA . ALA A 1 117 ? -15.208 5.872 19.337 1.00 94.81 117 ALA A CA 1
ATOM 924 C C . ALA A 1 117 ? -14.618 4.662 18.590 1.00 94.81 117 ALA A C 1
ATOM 926 O O . ALA A 1 117 ? -14.343 3.639 19.214 1.00 94.81 117 ALA A O 1
ATOM 927 N N . ASP A 1 118 ? -14.366 4.802 17.286 1.00 96.69 118 ASP A N 1
ATOM 928 C CA . ASP A 1 118 ? -13.833 3.730 16.441 1.00 96.69 118 ASP A CA 1
ATOM 929 C C . ASP A 1 118 ? -12.315 3.546 16.624 1.00 96.69 118 ASP A C 1
ATOM 931 O O . ASP A 1 118 ? -11.768 2.507 16.260 1.00 96.69 118 ASP A O 1
ATOM 935 N N . LEU A 1 119 ? -11.622 4.529 17.218 1.00 95.38 119 LEU A N 1
ATOM 936 C CA . LEU A 1 119 ? -10.158 4.539 17.341 1.00 95.38 119 LEU A CA 1
ATOM 937 C C . LEU A 1 119 ? -9.618 3.348 18.141 1.00 95.38 119 LEU A C 1
ATOM 939 O O . LEU A 1 119 ? -8.580 2.802 17.783 1.00 95.38 119 LEU A O 1
ATOM 943 N N . ASN A 1 120 ? -10.326 2.910 19.185 1.00 95.94 120 ASN A N 1
ATOM 944 C CA . ASN A 1 120 ? -9.899 1.752 19.974 1.00 95.94 120 ASN A CA 1
ATOM 945 C C . ASN A 1 120 ? -9.986 0.450 19.163 1.00 95.94 120 ASN A C 1
ATOM 947 O O . ASN A 1 120 ? -9.061 -0.354 19.208 1.00 95.94 120 ASN A O 1
ATOM 951 N N . ALA A 1 121 ? -11.061 0.264 18.389 1.00 97.00 121 ALA A N 1
ATOM 952 C CA . ALA A 1 121 ? -11.214 -0.904 17.521 1.00 97.00 121 ALA A CA 1
ATOM 953 C C . ALA A 1 121 ? -10.186 -0.889 16.382 1.00 97.00 121 ALA A C 1
ATOM 955 O O . ALA A 1 121 ? -9.557 -1.900 16.084 1.00 97.00 121 ALA A O 1
ATOM 956 N N . ALA A 1 122 ? -9.943 0.280 15.791 1.00 96.12 122 ALA A N 1
ATOM 957 C CA . ALA A 1 122 ? -8.913 0.441 14.773 1.00 96.12 122 ALA A CA 1
ATOM 958 C C . ALA A 1 122 ? -7.507 0.140 15.321 1.00 96.12 122 ALA A C 1
ATOM 960 O O . ALA A 1 122 ? -6.695 -0.450 14.611 1.00 96.12 122 ALA A O 1
ATOM 961 N N . LEU A 1 123 ? -7.226 0.479 16.583 1.00 95.81 123 LEU A N 1
ATOM 962 C CA . LEU A 1 123 ? -5.934 0.200 17.206 1.00 95.81 123 LEU A CA 1
ATOM 963 C C . LEU A 1 123 ? -5.762 -1.290 17.516 1.00 95.81 123 LEU A C 1
ATOM 965 O O . LEU A 1 123 ? -4.659 -1.814 17.386 1.00 95.81 123 LEU A O 1
ATOM 969 N N . GLU A 1 124 ? -6.837 -1.983 17.901 1.00 97.12 124 GLU A N 1
ATOM 970 C CA . GLU A 1 124 ? -6.835 -3.447 18.022 1.00 97.12 124 GLU A CA 1
ATOM 971 C C . GLU A 1 124 ? -6.495 -4.111 16.682 1.00 97.12 124 GLU A C 1
ATOM 973 O O . GLU A 1 124 ? -5.608 -4.958 16.645 1.00 97.12 124 GLU A O 1
ATOM 978 N N . LEU A 1 125 ? -7.108 -3.663 15.579 1.00 96.69 125 LEU A N 1
ATOM 979 C CA . LEU A 1 125 ? -6.755 -4.139 14.238 1.00 96.69 125 LEU A CA 1
ATOM 980 C C . LEU A 1 125 ? -5.283 -3.848 13.894 1.00 96.69 125 LEU A C 1
ATOM 982 O O . LEU A 1 125 ? -4.581 -4.741 13.436 1.00 96.69 125 LEU A O 1
ATOM 986 N N . ALA A 1 126 ? -4.789 -2.630 14.134 1.00 95.62 126 ALA A N 1
ATOM 987 C CA . ALA A 1 126 ? -3.394 -2.276 13.843 1.00 95.62 126 ALA A CA 1
ATOM 988 C C . ALA A 1 126 ? -2.380 -3.131 14.627 1.00 95.62 126 ALA A C 1
ATOM 990 O O . ALA A 1 126 ? -1.293 -3.415 14.131 1.00 95.62 126 ALA A O 1
ATOM 991 N N . ARG A 1 127 ? -2.734 -3.550 15.848 1.00 96.31 127 ARG A N 1
ATOM 992 C CA . ARG A 1 127 ? -1.915 -4.454 16.669 1.00 96.31 127 ARG A CA 1
ATOM 993 C C . ARG A 1 127 ? -1.917 -5.887 16.154 1.00 96.31 127 ARG A C 1
ATOM 995 O O . ARG A 1 127 ? -0.879 -6.533 16.238 1.00 96.31 127 ARG A O 1
ATOM 1002 N N . ASP A 1 128 ? -3.055 -6.355 15.654 1.00 96.75 128 ASP A N 1
ATOM 1003 C CA . ASP A 1 128 ? -3.218 -7.719 15.145 1.00 96.75 128 ASP A CA 1
ATOM 1004 C C . ASP A 1 128 ? -2.652 -7.911 13.728 1.00 96.75 128 ASP A C 1
ATOM 1006 O O . ASP A 1 128 ? -2.303 -9.024 13.346 1.00 96.75 128 ASP A O 1
ATOM 1010 N N . ARG A 1 129 ? -2.530 -6.830 12.945 1.00 94.94 129 ARG A N 1
ATOM 1011 C CA . ARG A 1 129 ? -1.891 -6.866 11.624 1.00 94.94 129 ARG A CA 1
ATOM 1012 C C . ARG A 1 129 ? -0.424 -7.269 11.744 1.00 94.94 129 ARG A C 1
ATOM 1014 O O . ARG A 1 129 ? 0.332 -6.612 12.456 1.00 94.94 129 ARG A O 1
ATOM 1021 N N . GLU A 1 130 ? -0.003 -8.267 10.980 1.00 95.75 130 GLU A N 1
ATOM 1022 C CA . GLU A 1 130 ? 1.398 -8.671 10.843 1.00 95.75 130 GLU A CA 1
ATOM 1023 C C . GLU A 1 130 ? 1.822 -8.680 9.376 1.00 95.75 130 GLU A C 1
ATOM 1025 O O . GLU A 1 130 ? 1.044 -9.052 8.497 1.00 95.75 130 GLU A O 1
ATOM 1030 N N . TYR A 1 131 ? 3.066 -8.280 9.114 1.00 96.25 131 TYR A N 1
ATOM 1031 C CA . TYR A 1 131 ? 3.683 -8.438 7.801 1.00 96.25 131 TYR A CA 1
ATOM 1032 C C . TYR A 1 131 ? 4.325 -9.820 7.705 1.00 96.25 131 TYR A C 1
ATOM 1034 O O . TYR A 1 131 ? 5.146 -10.188 8.544 1.00 96.25 131 TYR A O 1
ATOM 1042 N N . VAL A 1 132 ? 3.975 -10.580 6.670 1.00 95.19 132 VAL A N 1
ATOM 1043 C CA . VAL A 1 132 ? 4.468 -11.948 6.475 1.00 95.19 132 VAL A CA 1
ATOM 1044 C C . VAL A 1 132 ? 5.204 -12.043 5.148 1.00 95.19 132 VAL A C 1
ATOM 1046 O O . VAL A 1 132 ? 4.666 -11.688 4.100 1.00 95.19 132 VAL A O 1
ATOM 1049 N N . LEU A 1 133 ? 6.449 -12.531 5.179 1.00 94.75 133 LEU A N 1
ATOM 1050 C CA . LEU A 1 133 ? 7.229 -12.776 3.967 1.00 94.75 133 LEU A CA 1
ATOM 1051 C C . LEU A 1 133 ? 6.659 -13.946 3.155 1.00 94.75 133 LEU A C 1
ATOM 1053 O O . LEU A 1 133 ? 6.526 -15.070 3.637 1.00 94.75 133 LEU A O 1
ATOM 1057 N N . ASN A 1 134 ? 6.471 -13.702 1.863 1.00 91.25 134 ASN A N 1
ATOM 1058 C CA . ASN A 1 134 ? 6.088 -14.683 0.860 1.00 91.25 134 ASN A CA 1
ATOM 1059 C C . ASN A 1 134 ? 6.979 -14.540 -0.386 1.00 91.25 134 ASN A C 1
ATOM 1061 O O . ASN A 1 134 ? 6.669 -13.846 -1.353 1.00 91.25 134 ASN A O 1
ATOM 1065 N N . THR A 1 135 ? 8.126 -15.219 -0.370 1.00 87.75 135 THR A N 1
ATOM 1066 C CA . THR A 1 135 ? 9.158 -15.115 -1.421 1.00 87.75 135 THR A CA 1
ATOM 1067 C C . THR A 1 135 ? 8.955 -16.078 -2.591 1.00 87.75 135 THR A C 1
ATOM 1069 O O . THR A 1 135 ? 9.803 -16.154 -3.483 1.00 87.75 135 THR A O 1
ATOM 1072 N N . SER A 1 136 ? 7.836 -16.809 -2.616 1.00 82.69 136 SER A N 1
ATOM 1073 C CA . SER A 1 136 ? 7.585 -17.913 -3.554 1.00 82.69 136 SER A CA 1
ATOM 1074 C C . SER A 1 136 ? 7.703 -17.519 -5.033 1.00 82.69 136 SER A C 1
ATOM 1076 O O . SER A 1 136 ? 8.077 -18.348 -5.863 1.00 82.69 136 SER A O 1
ATOM 1078 N N . THR A 1 137 ? 7.444 -16.254 -5.365 1.00 73.25 137 THR A N 1
ATOM 1079 C CA . THR A 1 137 ? 7.465 -15.729 -6.737 1.00 73.25 137 THR A CA 1
ATOM 1080 C C . THR A 1 137 ? 8.708 -14.900 -7.066 1.00 73.25 137 THR A C 1
ATOM 1082 O O . THR A 1 137 ? 8.981 -14.665 -8.242 1.00 73.25 137 THR A O 1
ATOM 1085 N N . LEU A 1 138 ? 9.502 -14.495 -6.069 1.00 82.12 138 LEU A N 1
ATOM 1086 C CA . LEU A 1 138 ? 10.549 -13.483 -6.238 1.00 82.12 138 LEU A CA 1
ATOM 1087 C C . LEU A 1 138 ? 11.674 -13.938 -7.183 1.00 82.12 138 LEU A C 1
ATOM 1089 O O . LEU A 1 138 ? 12.042 -13.206 -8.098 1.00 82.12 138 LEU A O 1
ATOM 1093 N N . LEU A 1 139 ? 12.179 -15.164 -7.002 1.00 73.50 139 LEU A N 1
ATOM 1094 C CA . LEU A 1 139 ? 13.261 -15.710 -7.835 1.00 73.50 139 LEU A CA 1
ATOM 1095 C C . LEU A 1 139 ? 12.831 -15.880 -9.299 1.00 73.50 139 LEU A C 1
ATOM 1097 O O . LEU A 1 139 ? 13.586 -15.561 -10.210 1.00 73.50 139 LEU A O 1
ATOM 1101 N N . ALA A 1 140 ? 11.595 -16.332 -9.527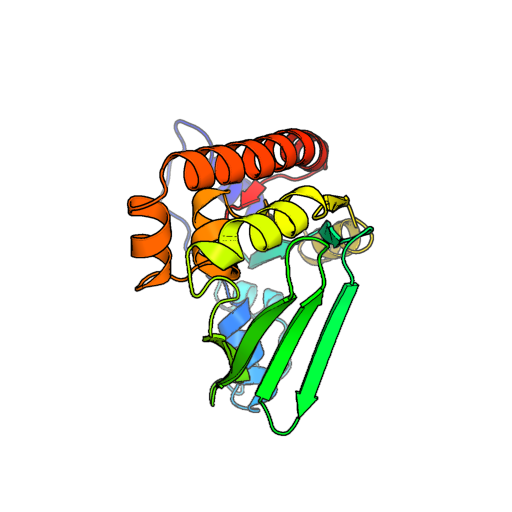 1.00 76.88 140 ALA A N 1
ATOM 1102 C CA . ALA A 1 140 ? 11.068 -16.520 -10.876 1.00 76.88 140 ALA A CA 1
ATOM 1103 C C . ALA A 1 140 ? 10.907 -15.186 -11.625 1.00 76.88 140 ALA A C 1
ATOM 1105 O O . ALA A 1 140 ? 11.096 -15.130 -12.843 1.00 76.88 140 ALA A O 1
ATOM 1106 N N . VAL A 1 141 ? 10.565 -14.112 -10.906 1.00 82.31 141 VAL A N 1
ATOM 1107 C CA . VAL A 1 141 ? 10.445 -12.769 -11.481 1.00 82.31 141 VAL A CA 1
ATOM 1108 C C . VAL A 1 141 ? 11.822 -12.207 -11.845 1.00 82.31 141 VAL A C 1
ATOM 1110 O O . VAL A 1 141 ? 11.975 -11.723 -12.965 1.00 82.31 141 VAL A O 1
ATOM 1113 N N . ASP A 1 142 ? 12.831 -12.324 -10.973 1.00 81.25 142 ASP A N 1
ATOM 1114 C CA . ASP A 1 142 ? 14.192 -11.836 -11.272 1.00 81.25 142 ASP A CA 1
ATOM 1115 C C . ASP A 1 142 ? 14.817 -12.568 -12.471 1.00 81.25 142 ASP A C 1
ATOM 1117 O O . ASP A 1 142 ? 15.318 -11.913 -13.388 1.00 81.25 142 ASP A O 1
ATOM 1121 N N . ASP A 1 143 ? 14.671 -13.896 -12.552 1.00 83.56 143 ASP A N 1
ATOM 1122 C CA . ASP A 1 143 ? 15.133 -14.688 -13.704 1.00 83.56 143 ASP A CA 1
ATOM 1123 C C . ASP A 1 143 ? 14.447 -14.271 -15.018 1.00 83.56 143 ASP A C 1
ATOM 1125 O O . ASP A 1 143 ? 15.068 -14.271 -16.084 1.00 83.56 143 ASP A O 1
ATOM 1129 N N . THR A 1 144 ? 13.163 -13.905 -14.957 1.00 86.31 144 THR A N 1
ATOM 1130 C CA . THR A 1 144 ? 12.390 -13.486 -16.138 1.00 86.31 144 THR A CA 1
ATOM 1131 C C . THR A 1 144 ? 12.803 -12.096 -16.628 1.00 86.31 144 THR A C 1
ATOM 1133 O O . THR A 1 144 ? 12.807 -11.849 -17.835 1.00 86.31 144 THR A O 1
ATOM 1136 N N . VAL A 1 145 ? 13.146 -11.181 -15.716 1.00 89.62 145 VAL A N 1
ATOM 1137 C CA . VAL A 1 145 ? 13.585 -9.815 -16.052 1.00 89.62 145 VAL A CA 1
ATOM 1138 C C . VAL A 1 145 ? 15.040 -9.795 -16.531 1.00 89.62 145 VAL A C 1
ATOM 1140 O O . VAL A 1 145 ? 15.365 -9.088 -17.491 1.00 89.62 145 VAL A O 1
ATOM 1143 N N . GLY A 1 146 ? 15.914 -10.573 -15.889 1.00 85.69 146 GLY A N 1
ATOM 1144 C CA . GLY A 1 146 ? 17.322 -10.708 -16.258 1.00 85.69 146 GLY A CA 1
ATOM 1145 C C . GLY A 1 146 ? 18.045 -9.362 -16.387 1.00 85.69 146 GLY A C 1
ATOM 1146 O O . GLY A 1 146 ? 17.998 -8.518 -15.493 1.00 85.69 146 GLY A O 1
ATOM 1147 N N . ASP A 1 147 ? 18.724 -9.159 -17.519 1.00 86.94 147 ASP A N 1
ATOM 1148 C CA . ASP A 1 147 ? 19.485 -7.935 -17.821 1.00 86.94 147 ASP A CA 1
ATOM 1149 C C . ASP A 1 147 ? 18.650 -6.838 -18.513 1.00 86.94 147 ASP A C 1
ATOM 1151 O O . ASP A 1 147 ? 19.164 -5.745 -18.777 1.00 86.94 147 ASP A O 1
ATOM 1155 N N . GLN A 1 148 ? 17.378 -7.114 -18.834 1.00 85.75 148 GLN A N 1
ATOM 1156 C CA . GLN A 1 148 ? 16.499 -6.183 -19.558 1.00 85.75 148 GLN A CA 1
ATOM 1157 C C . GLN A 1 148 ? 15.883 -5.108 -18.649 1.00 85.75 148 GLN A C 1
ATOM 1159 O O . GLN A 1 148 ? 15.273 -4.153 -19.135 1.00 85.75 148 GLN A O 1
ATOM 1164 N N . GLY A 1 149 ? 16.038 -5.231 -17.331 1.00 89.19 149 GLY A N 1
ATOM 1165 C CA . GLY A 1 149 ? 15.453 -4.297 -16.382 1.00 89.19 149 GLY A CA 1
ATOM 1166 C C . GLY A 1 149 ? 15.864 -4.555 -14.944 1.00 89.19 149 GLY A C 1
ATOM 1167 O O . GLY A 1 149 ? 16.923 -5.122 -14.674 1.00 89.19 149 GLY A O 1
ATOM 1168 N N . ILE A 1 150 ? 15.016 -4.105 -14.026 1.00 91.19 150 ILE A N 1
ATOM 1169 C CA . ILE A 1 150 ? 15.203 -4.268 -12.590 1.00 91.19 150 ILE A CA 1
ATOM 1170 C C . ILE A 1 150 ? 13.923 -4.769 -11.928 1.00 91.19 150 ILE A C 1
ATOM 1172 O O . ILE A 1 150 ? 12.820 -4.340 -12.272 1.00 91.19 150 ILE A O 1
ATOM 1176 N N . VAL A 1 151 ? 14.102 -5.657 -10.952 1.00 92.25 151 VAL A N 1
ATOM 1177 C CA . VAL A 1 151 ? 13.073 -6.006 -9.977 1.00 92.25 151 VAL A CA 1
ATOM 1178 C C . VAL A 1 151 ? 13.318 -5.180 -8.719 1.00 92.25 151 VAL A C 1
ATOM 1180 O O . VAL A 1 151 ? 14.378 -5.290 -8.099 1.00 92.25 151 VAL A O 1
ATOM 1183 N N . ALA A 1 152 ? 12.356 -4.335 -8.366 1.00 92.75 152 ALA A N 1
ATOM 1184 C CA . ALA A 1 152 ? 12.340 -3.593 -7.115 1.00 92.75 152 ALA A CA 1
ATOM 1185 C C . ALA A 1 152 ? 11.444 -4.316 -6.108 1.00 92.75 152 ALA A C 1
ATOM 1187 O O . ALA A 1 152 ? 10.332 -4.712 -6.454 1.00 92.75 152 ALA A O 1
ATOM 1188 N N . ILE A 1 153 ? 11.907 -4.483 -4.871 1.00 94.62 153 ILE A N 1
ATOM 1189 C CA . ILE A 1 153 ? 11.069 -5.024 -3.798 1.00 94.62 153 ILE A CA 1
ATOM 1190 C C . ILE A 1 153 ? 10.274 -3.888 -3.162 1.00 94.62 153 ILE A C 1
ATOM 1192 O O . ILE A 1 153 ? 10.856 -2.928 -2.659 1.00 94.62 153 ILE A O 1
ATOM 1196 N N . GLU A 1 154 ? 8.950 -3.998 -3.183 1.00 95.00 154 GLU A N 1
ATOM 1197 C CA . GLU A 1 154 ? 8.063 -3.081 -2.473 1.00 95.00 154 GLU A CA 1
ATOM 1198 C C . GLU A 1 154 ? 8.277 -3.206 -0.962 1.00 95.00 154 GLU A C 1
ATOM 1200 O O . GLU A 1 154 ? 8.246 -4.306 -0.408 1.00 95.00 154 GLU A O 1
ATOM 1205 N N . ILE A 1 155 ? 8.466 -2.072 -0.298 1.00 95.69 155 ILE A N 1
ATOM 1206 C CA . ILE A 1 155 ? 8.405 -1.934 1.156 1.00 95.69 155 ILE A CA 1
ATOM 1207 C C . ILE A 1 155 ? 6.963 -1.551 1.520 1.00 95.69 155 ILE A C 1
ATOM 1209 O O . ILE A 1 155 ? 6.369 -0.751 0.790 1.00 95.69 155 ILE A O 1
ATOM 1213 N N . PRO A 1 156 ? 6.392 -2.061 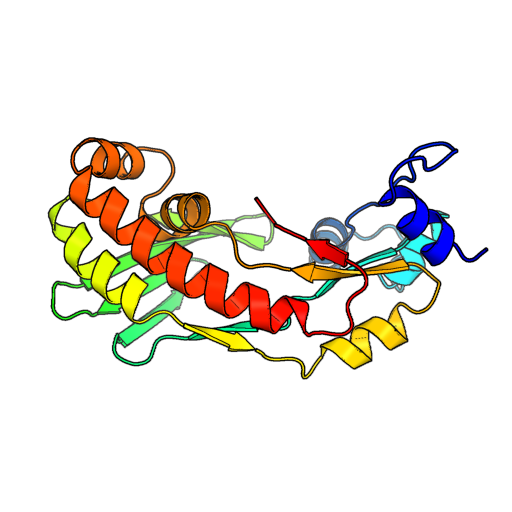2.629 1.00 95.38 156 PRO A N 1
ATOM 1214 C CA . PRO A 1 156 ? 5.099 -1.582 3.088 1.00 95.38 156 PRO A CA 1
ATOM 1215 C C . PRO A 1 156 ? 5.065 -0.063 3.252 1.00 95.38 156 PRO A C 1
ATOM 1217 O O . PRO A 1 156 ? 6.046 0.568 3.652 1.00 95.38 156 PRO A O 1
ATOM 1220 N N . THR A 1 157 ? 3.906 0.509 2.942 1.00 94.19 157 THR A N 1
ATOM 1221 C CA . THR A 1 157 ? 3.604 1.932 3.095 1.00 94.19 157 THR A CA 1
ATOM 1222 C C . THR A 1 157 ? 3.955 2.424 4.500 1.00 94.19 157 THR A C 1
ATOM 1224 O O . THR A 1 157 ? 3.767 1.707 5.488 1.00 94.19 157 THR A O 1
ATOM 1227 N N . ARG A 1 158 ? 4.456 3.661 4.625 1.00 94.12 158 ARG A N 1
ATOM 1228 C CA . ARG A 1 158 ? 4.828 4.203 5.938 1.00 94.12 158 ARG A CA 1
ATOM 1229 C C . ARG A 1 158 ? 3.606 4.318 6.853 1.00 94.12 158 ARG A C 1
ATOM 1231 O O . ARG A 1 158 ? 2.517 4.621 6.365 1.00 94.12 158 ARG A O 1
ATOM 1238 N N . PRO A 1 159 ? 3.775 4.205 8.185 1.00 94.31 159 PRO A N 1
ATOM 1239 C CA . PRO A 1 159 ? 2.665 4.182 9.145 1.00 94.31 159 PRO A CA 1
ATOM 1240 C C . PRO A 1 159 ? 1.668 5.325 9.002 1.00 94.31 159 PRO A C 1
ATOM 1242 O O . PRO A 1 159 ? 0.467 5.148 9.176 1.00 94.31 159 PRO A O 1
ATOM 1245 N N . TYR A 1 160 ? 2.169 6.516 8.678 1.00 91.88 160 TYR A N 1
ATOM 1246 C CA . TYR A 1 160 ? 1.321 7.682 8.494 1.00 91.88 160 TYR A CA 1
ATOM 1247 C C . TYR A 1 160 ? 0.446 7.565 7.242 1.00 91.88 160 TYR A C 1
ATOM 1249 O O . TYR A 1 160 ? -0.735 7.898 7.290 1.00 91.88 160 TYR A O 1
ATOM 1257 N N . ALA A 1 161 ? 1.004 7.070 6.137 1.00 92.19 161 ALA A N 1
ATOM 1258 C CA . ALA A 1 161 ? 0.257 6.842 4.910 1.00 92.19 161 ALA A CA 1
ATOM 1259 C C . ALA A 1 161 ? -0.691 5.636 5.041 1.00 92.19 161 ALA A C 1
ATOM 1261 O O . ALA A 1 161 ? -1.839 5.764 4.640 1.00 92.19 161 ALA A O 1
ATOM 1262 N N . ASP A 1 162 ? -0.289 4.538 5.694 1.00 91.81 162 ASP A N 1
ATOM 1263 C CA . ASP A 1 162 ? -1.163 3.385 6.000 1.00 91.81 162 ASP A CA 1
ATOM 1264 C C . ASP A 1 162 ? -2.402 3.817 6.805 1.00 91.81 162 ASP A C 1
ATOM 1266 O O . ASP A 1 162 ? -3.547 3.556 6.429 1.00 91.81 162 ASP A O 1
ATOM 1270 N N . LEU A 1 163 ? -2.188 4.600 7.867 1.00 92.31 163 LEU A N 1
ATOM 1271 C CA . LEU A 1 163 ? -3.268 5.145 8.686 1.00 92.31 163 LEU A CA 1
ATOM 1272 C C . LEU A 1 163 ? -4.229 6.023 7.864 1.00 92.31 163 LEU A C 1
ATOM 1274 O O . LEU A 1 163 ? -5.449 5.934 8.017 1.00 92.31 163 LEU A O 1
ATOM 1278 N N . LEU A 1 164 ? -3.704 6.875 6.985 1.00 92.00 164 LEU A N 1
ATOM 1279 C CA . LEU A 1 164 ? -4.527 7.771 6.175 1.00 92.00 164 LEU A CA 1
ATOM 1280 C C . LEU A 1 164 ? -5.241 7.063 5.022 1.00 92.00 164 LEU A C 1
ATOM 1282 O O . LEU A 1 164 ? -6.394 7.395 4.748 1.00 92.00 164 LEU A O 1
ATOM 1286 N N . TYR A 1 165 ? -4.581 6.128 4.343 1.00 90.94 165 TYR A N 1
ATOM 1287 C CA . TYR A 1 165 ? -5.095 5.490 3.132 1.00 90.94 165 TYR A CA 1
ATOM 1288 C C . TYR A 1 165 ? -6.020 4.318 3.391 1.00 90.94 165 TYR A C 1
ATOM 1290 O O . TYR A 1 165 ? -6.882 4.102 2.547 1.00 90.94 165 TYR A O 1
ATOM 1298 N N . ASP A 1 166 ? -5.912 3.654 4.544 1.00 90.50 166 ASP A N 1
ATOM 1299 C CA . ASP A 1 166 ? -6.724 2.467 4.820 1.00 90.50 166 ASP A CA 1
ATOM 1300 C C . ASP A 1 166 ? -7.693 2.678 5.990 1.00 90.50 166 ASP A C 1
ATOM 1302 O O . ASP A 1 166 ? -8.796 2.120 5.994 1.00 90.50 166 ASP A O 1
ATOM 1306 N N . MET A 1 167 ? -7.331 3.517 6.973 1.00 93.38 167 MET A N 1
ATOM 1307 C CA . MET A 1 167 ? -8.049 3.567 8.253 1.00 93.38 167 MET A CA 1
ATOM 1308 C C . MET A 1 167 ? -8.956 4.782 8.438 1.00 93.38 167 MET A C 1
ATOM 1310 O O . MET A 1 167 ? -10.108 4.629 8.852 1.00 93.38 167 MET A O 1
ATOM 1314 N N . VAL A 1 168 ? -8.454 5.990 8.184 1.00 93.50 168 VAL A N 1
ATOM 1315 C CA . VAL A 1 168 ? -9.188 7.221 8.535 1.00 93.50 168 VAL A CA 1
ATOM 1316 C C . VAL A 1 168 ? -9.597 8.055 7.320 1.00 93.50 168 VAL A C 1
ATOM 1318 O O . VAL A 1 168 ? -10.599 8.767 7.359 1.00 93.50 168 VAL A O 1
ATOM 1321 N N . GLY A 1 169 ? -8.862 7.966 6.217 1.00 92.50 169 GLY A N 1
ATOM 1322 C CA . GLY A 1 169 ? -9.082 8.812 5.053 1.00 92.50 169 GLY A CA 1
ATOM 1323 C C . GLY A 1 169 ? -8.499 10.218 5.189 1.00 92.50 169 GLY A C 1
ATOM 1324 O O . GLY A 1 169 ? -8.257 10.748 6.273 1.00 92.50 169 GLY A O 1
ATOM 1325 N N . MET A 1 170 ? -8.310 10.863 4.039 1.00 87.38 170 MET A N 1
ATOM 1326 C CA . MET A 1 170 ? -7.619 12.156 3.914 1.00 87.38 170 MET A CA 1
ATOM 1327 C C . MET A 1 170 ? -8.467 13.383 4.301 1.00 87.38 170 MET A C 1
ATOM 1329 O O . MET A 1 170 ? -7.979 14.510 4.223 1.00 87.38 170 MET A O 1
ATOM 1333 N N . THR A 1 171 ? -9.744 13.199 4.649 1.00 87.12 171 THR A N 1
ATOM 1334 C CA . THR A 1 171 ? -10.692 14.293 4.919 1.00 87.12 171 THR A CA 1
ATOM 1335 C C . THR A 1 171 ? -11.116 14.318 6.389 1.00 87.12 171 THR A C 1
ATOM 1337 O O . THR A 1 171 ? -10.361 14.784 7.238 1.00 87.12 171 THR A O 1
ATOM 1340 N N . GLU A 1 172 ? -12.307 13.816 6.711 1.00 86.50 172 GLU A N 1
ATOM 1341 C CA . GLU A 1 172 ? -12.875 13.882 8.061 1.00 86.50 172 GLU A CA 1
ATOM 1342 C C . GLU A 1 172 ? -12.086 13.026 9.058 1.00 86.50 172 GLU A C 1
ATOM 1344 O O . GLU A 1 172 ? -11.850 13.455 10.186 1.00 86.50 172 GLU A O 1
ATOM 1349 N N . GLY A 1 173 ? -11.599 11.848 8.662 1.00 85.69 173 GLY A N 1
ATOM 1350 C CA . GLY A 1 173 ? -10.831 11.018 9.590 1.00 85.69 173 GLY A CA 1
ATOM 1351 C C . GLY A 1 173 ? -9.460 11.590 9.942 1.00 85.69 173 GLY A C 1
ATOM 1352 O O . GLY A 1 173 ? -9.004 11.406 11.071 1.00 85.69 173 GLY A O 1
ATOM 1353 N N . PHE A 1 174 ? -8.848 12.387 9.062 1.00 87.75 174 PHE A N 1
ATOM 1354 C CA . PHE A 1 174 ? -7.665 13.160 9.435 1.00 87.75 174 PHE A CA 1
ATOM 1355 C C . PHE A 1 174 ? -7.972 14.166 10.559 1.00 87.75 174 PHE A C 1
ATOM 1357 O O . PHE A 1 174 ? -7.190 14.299 11.503 1.00 87.75 174 PHE A O 1
ATOM 1364 N N . MET A 1 175 ? -9.138 14.823 10.521 1.00 91.88 175 MET A N 1
ATOM 1365 C CA . MET A 1 175 ? -9.570 15.725 11.597 1.00 91.88 175 MET A CA 1
ATOM 1366 C C . MET A 1 175 ? -9.786 14.975 12.918 1.00 91.88 175 MET A C 1
ATOM 1368 O O . MET A 1 175 ? -9.344 15.452 13.962 1.00 91.88 175 MET A O 1
ATOM 1372 N N . ILE A 1 176 ? -10.368 13.770 12.876 1.00 91.06 176 ILE A N 1
ATOM 1373 C CA . ILE A 1 176 ? -10.541 12.914 14.064 1.00 91.06 176 ILE A CA 1
ATOM 1374 C C . ILE A 1 176 ? -9.190 12.623 14.730 1.00 91.06 176 ILE A C 1
ATOM 1376 O O . ILE A 1 176 ? -9.081 12.722 15.953 1.00 91.06 176 ILE A O 1
ATOM 1380 N N . LEU A 1 177 ? -8.149 12.304 13.956 1.00 88.50 177 LEU A N 1
ATOM 1381 C CA . LEU A 1 177 ? -6.809 12.063 14.504 1.00 88.50 177 LEU A CA 1
ATOM 1382 C C . LEU A 1 177 ? -6.194 13.319 15.124 1.00 88.50 177 LEU A C 1
ATOM 1384 O O . LEU A 1 177 ? -5.626 13.252 16.214 1.00 88.50 177 LEU A O 1
ATOM 1388 N N . MET A 1 178 ? -6.341 14.470 14.466 1.00 89.94 178 MET A N 1
ATOM 1389 C CA . MET A 1 178 ? -5.834 15.751 14.970 1.00 89.94 178 MET A CA 1
ATOM 1390 C C . MET A 1 178 ? -6.491 16.164 16.294 1.00 89.94 178 MET A C 1
ATOM 1392 O O . MET A 1 178 ? -5.843 16.779 17.143 1.00 89.94 178 MET A O 1
ATOM 1396 N N . GLU A 1 179 ? -7.757 15.801 16.491 1.00 94.00 179 GLU A N 1
ATOM 1397 C CA . GLU A 1 179 ? -8.497 16.013 17.739 1.00 94.00 179 GLU A CA 1
ATOM 1398 C C . GLU A 1 179 ? -8.202 14.947 18.808 1.00 94.00 179 GLU A C 1
ATOM 1400 O O . GLU A 1 179 ? -8.488 15.164 19.987 1.00 94.00 179 GLU A O 1
ATOM 1405 N N . ASN A 1 180 ? -7.558 13.835 18.431 1.00 93.31 180 ASN A N 1
ATOM 1406 C CA . ASN A 1 180 ? -7.149 12.753 19.328 1.00 93.31 180 ASN A CA 1
ATOM 1407 C C . ASN A 1 180 ? -5.635 12.435 19.231 1.00 93.31 180 ASN A C 1
ATOM 1409 O O . ASN A 1 180 ? -5.266 11.287 18.959 1.00 93.31 180 ASN A O 1
ATOM 1413 N N . PRO A 1 181 ? -4.725 13.397 19.514 1.00 92.00 181 PRO A N 1
ATOM 1414 C CA . PRO A 1 181 ? -3.280 13.195 19.358 1.00 92.00 181 PRO A CA 1
ATOM 1415 C C . PRO A 1 181 ? -2.686 11.979 20.090 1.00 92.00 181 PRO A C 1
ATOM 1417 O O . PRO A 1 181 ? -1.790 11.351 19.526 1.00 92.00 181 PRO A O 1
ATOM 1420 N N . PRO A 1 182 ? -3.138 11.606 21.310 1.00 93.38 182 PRO A N 1
ATOM 1421 C CA . PRO A 1 182 ? -2.640 10.400 21.968 1.00 93.38 182 PRO A CA 1
ATOM 1422 C C . PRO A 1 182 ? -2.912 9.127 21.162 1.00 93.38 182 PRO A C 1
ATOM 1424 O O . PRO A 1 182 ? -2.008 8.312 21.013 1.00 93.38 182 PRO A O 1
ATOM 1427 N N . ALA A 1 183 ? -4.115 8.995 20.591 1.00 90.81 183 ALA A N 1
ATOM 1428 C CA . ALA A 1 183 ? -4.469 7.845 19.766 1.00 90.81 183 ALA A CA 1
ATOM 1429 C C . ALA A 1 183 ? -3.608 7.809 18.498 1.00 90.81 183 ALA A C 1
ATOM 1431 O O . ALA A 1 183 ? -3.024 6.777 18.189 1.00 90.81 183 ALA A O 1
ATOM 1432 N N . MET A 1 184 ? -3.446 8.948 17.811 1.00 90.56 184 MET A N 1
ATOM 1433 C CA . MET A 1 184 ? -2.569 9.045 16.638 1.00 90.56 184 MET A CA 1
ATOM 1434 C C . MET A 1 184 ? -1.130 8.614 16.959 1.00 90.56 184 MET A C 1
ATOM 1436 O O . MET A 1 184 ? -0.536 7.850 16.204 1.00 90.56 184 MET A O 1
ATOM 1440 N N . GLY A 1 185 ? -0.573 9.071 18.084 1.00 93.94 185 GLY A N 1
ATOM 1441 C CA . GLY A 1 185 ? 0.771 8.677 18.511 1.00 93.94 185 GLY A CA 1
ATOM 1442 C C . GLY A 1 185 ? 0.899 7.175 18.770 1.00 93.94 185 GLY A C 1
ATOM 1443 O O . GLY A 1 185 ? 1.899 6.576 18.386 1.00 93.94 185 GLY A O 1
ATOM 1444 N N . GLU A 1 186 ? -0.117 6.564 19.378 1.00 95.19 186 GLU A N 1
ATOM 1445 C CA . GLU A 1 186 ? -0.144 5.127 19.661 1.00 95.19 186 GLU A CA 1
ATOM 1446 C C . GLU A 1 186 ? -0.249 4.283 18.381 1.00 95.19 186 GLU A C 1
ATOM 1448 O O . GLU A 1 186 ? 0.505 3.325 18.230 1.00 95.19 186 GLU A O 1
ATOM 1453 N N . PHE A 1 187 ? -1.098 4.680 17.425 1.00 93.69 187 PHE A N 1
ATOM 1454 C CA . PHE A 1 187 ? -1.173 4.048 16.101 1.00 93.69 187 PHE A CA 1
ATOM 1455 C C . PHE A 1 187 ? 0.171 4.060 15.381 1.00 93.69 187 PHE A C 1
ATOM 1457 O O . PHE A 1 187 ? 0.646 3.019 14.934 1.00 93.69 187 PHE A O 1
ATOM 1464 N N . LEU A 1 188 ? 0.780 5.245 15.276 1.00 95.25 188 LEU A N 1
ATOM 1465 C CA . LEU A 1 188 ? 2.041 5.403 14.561 1.00 95.25 188 LEU A CA 1
ATOM 1466 C C . LEU A 1 188 ? 3.156 4.602 15.227 1.00 95.25 188 LEU A C 1
ATOM 1468 O O . LEU A 1 188 ? 3.948 4.003 14.517 1.00 95.25 188 LEU A O 1
ATOM 1472 N N . ALA A 1 189 ? 3.198 4.551 16.560 1.00 97.06 189 ALA A N 1
ATOM 1473 C CA . ALA A 1 189 ? 4.191 3.757 17.275 1.00 97.06 189 ALA A CA 1
ATOM 1474 C C . ALA A 1 189 ? 4.051 2.254 16.983 1.00 97.06 189 ALA A C 1
ATOM 1476 O O . ALA A 1 189 ? 5.049 1.620 16.660 1.00 97.06 189 ALA A O 1
ATOM 1477 N N . VAL A 1 190 ? 2.830 1.704 17.043 1.00 96.88 190 VAL A N 1
ATOM 1478 C CA . VAL A 1 190 ? 2.573 0.275 16.772 1.00 96.88 190 VAL A CA 1
ATOM 1479 C C . VAL A 1 190 ? 2.939 -0.095 15.335 1.00 96.88 190 VAL A C 1
ATOM 1481 O O . VAL A 1 190 ? 3.630 -1.083 15.102 1.00 96.88 190 VAL A O 1
ATOM 1484 N N . LEU A 1 191 ? 2.479 0.697 14.365 1.00 95.81 191 LEU A N 1
ATOM 1485 C CA . LEU A 1 191 ? 2.734 0.433 12.950 1.00 95.81 191 LEU A CA 1
ATOM 1486 C C . LEU A 1 191 ? 4.212 0.643 12.582 1.00 95.81 191 LEU A C 1
ATOM 1488 O O . LEU A 1 191 ? 4.740 -0.099 11.758 1.00 95.81 191 LEU A O 1
ATOM 1492 N N . GLU A 1 192 ? 4.887 1.628 13.184 1.00 96.75 192 GLU A N 1
ATOM 1493 C CA . GLU A 1 192 ? 6.319 1.872 12.969 1.00 96.75 192 GLU A CA 1
ATOM 1494 C C . GLU A 1 192 ? 7.171 0.736 13.531 1.00 96.75 192 GLU A C 1
ATOM 1496 O O . GLU A 1 192 ? 8.075 0.287 12.836 1.00 96.75 192 GLU A O 1
ATOM 1501 N N . GLU A 1 193 ? 6.880 0.248 14.741 1.00 96.69 193 GLU A N 1
ATOM 1502 C CA . GLU A 1 193 ? 7.585 -0.893 15.344 1.00 96.69 193 GLU A CA 1
ATOM 1503 C C . GLU A 1 193 ? 7.531 -2.113 14.413 1.00 96.69 193 GLU A C 1
ATOM 1505 O O . GLU A 1 193 ? 8.572 -2.607 13.982 1.00 96.69 193 GLU A O 1
ATOM 1510 N N . LYS A 1 194 ? 6.324 -2.495 13.979 1.00 96.00 194 LYS A N 1
ATOM 1511 C CA . LYS A 1 194 ? 6.112 -3.602 13.033 1.00 96.00 194 LYS A CA 1
ATOM 1512 C C . LYS A 1 194 ? 6.809 -3.380 11.692 1.00 96.00 194 LYS A C 1
ATOM 1514 O O . LYS A 1 194 ? 7.371 -4.312 11.122 1.00 96.00 194 LYS A O 1
ATOM 1519 N N . LEU A 1 195 ? 6.774 -2.153 11.165 1.00 96.00 195 LEU A N 1
ATOM 1520 C CA . LEU A 1 195 ? 7.442 -1.842 9.905 1.00 96.00 195 LEU A CA 1
ATOM 1521 C C . LEU A 1 195 ? 8.964 -1.939 10.031 1.00 96.00 195 LEU A C 1
ATOM 1523 O O . LEU A 1 195 ? 9.598 -2.455 9.118 1.00 96.00 195 LEU A O 1
ATOM 1527 N N . GLN A 1 196 ? 9.562 -1.428 11.110 1.00 95.19 196 GLN A N 1
ATOM 1528 C CA . GLN A 1 196 ? 11.015 -1.490 11.294 1.00 95.19 196 GLN A CA 1
ATOM 1529 C C . GLN A 1 196 ? 11.494 -2.937 11.404 1.00 95.19 196 GLN A C 1
ATOM 1531 O O . GLN A 1 196 ? 12.426 -3.303 10.688 1.00 95.19 196 GLN A O 1
ATOM 1536 N N . ASP A 1 197 ? 10.805 -3.762 12.196 1.00 94.94 197 ASP A N 1
ATOM 1537 C CA . ASP A 1 197 ? 11.110 -5.191 12.313 1.00 94.94 197 ASP A CA 1
ATOM 1538 C C . ASP A 1 197 ? 11.041 -5.877 10.938 1.00 94.94 197 ASP A C 1
ATOM 1540 O O . ASP A 1 197 ? 11.961 -6.586 10.527 1.00 94.94 197 ASP A O 1
ATOM 1544 N N . PHE A 1 198 ? 9.996 -5.583 10.159 1.00 96.69 198 PHE A N 1
ATOM 1545 C CA . PHE A 1 198 ? 9.811 -6.191 8.845 1.00 96.69 198 PHE A CA 1
ATOM 1546 C C . PHE A 1 198 ? 10.779 -5.678 7.767 1.00 96.69 198 PHE A C 1
ATOM 1548 O O . PHE A 1 198 ? 11.185 -6.422 6.870 1.00 96.69 198 PHE A O 1
ATOM 1555 N N . VAL A 1 199 ? 11.179 -4.405 7.828 1.00 94.69 199 VAL A N 1
ATOM 1556 C CA . VAL A 1 199 ? 12.158 -3.830 6.893 1.00 94.69 199 VAL A CA 1
ATOM 1557 C C . VAL A 1 199 ? 13.514 -4.520 7.032 1.00 94.69 199 VAL A C 1
ATOM 1559 O O . VAL A 1 199 ? 14.189 -4.709 6.017 1.00 94.69 199 VAL A O 1
ATOM 1562 N N . GLU A 1 200 ? 13.909 -4.940 8.237 1.00 93.50 200 GLU A N 1
ATOM 1563 C CA . GLU A 1 200 ? 15.128 -5.736 8.429 1.00 93.50 200 GLU A CA 1
ATOM 1564 C C . GLU A 1 200 ? 15.043 -7.091 7.709 1.00 93.50 200 GLU A C 1
ATOM 1566 O O . GLU A 1 200 ? 16.005 -7.503 7.051 1.00 93.50 200 GLU A O 1
ATOM 1571 N N . GLU A 1 201 ? 13.884 -7.753 7.759 1.00 94.56 201 GLU A N 1
ATOM 1572 C CA . GLU A 1 201 ? 13.645 -9.006 7.035 1.00 94.56 201 GLU A CA 1
ATOM 1573 C C . GLU A 1 201 ? 13.674 -8.813 5.514 1.00 94.56 201 GLU A C 1
ATOM 1575 O O . GLU A 1 201 ? 14.332 -9.576 4.799 1.00 94.56 201 GLU A O 1
ATOM 1580 N N . LEU A 1 202 ? 13.022 -7.761 5.004 1.00 94.06 202 LEU A N 1
ATOM 1581 C CA . LEU A 1 202 ? 13.058 -7.415 3.581 1.00 94.06 202 LEU A CA 1
ATOM 1582 C C . LEU A 1 202 ? 14.481 -7.106 3.110 1.00 94.06 202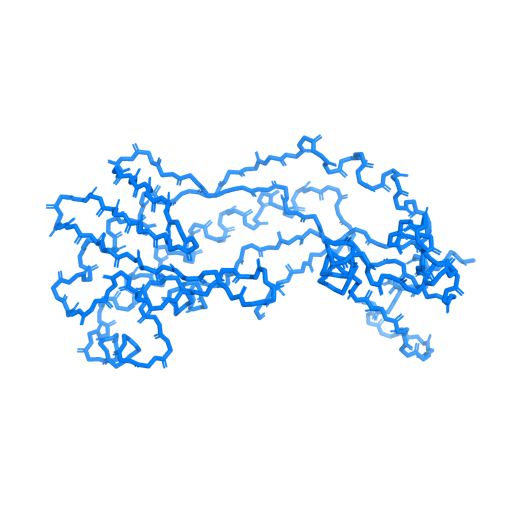 LEU A C 1
ATOM 1584 O O . LEU A 1 202 ? 14.885 -7.563 2.041 1.00 94.06 202 LEU A O 1
ATOM 1588 N N . ALA A 1 203 ? 15.258 -6.369 3.905 1.00 93.06 203 ALA A N 1
ATOM 1589 C CA . ALA A 1 203 ? 16.635 -6.007 3.578 1.00 93.06 203 ALA A CA 1
ATOM 1590 C C . ALA A 1 203 ? 17.573 -7.224 3.479 1.00 93.06 203 ALA A C 1
ATOM 1592 O O . ALA A 1 203 ? 18.615 -7.141 2.825 1.00 93.06 203 ALA A O 1
ATOM 1593 N N . ALA A 1 204 ? 17.213 -8.356 4.093 1.00 93.38 204 ALA A N 1
ATOM 1594 C CA . ALA A 1 204 ? 17.952 -9.611 3.976 1.00 93.38 204 ALA A CA 1
ATOM 1595 C C . ALA A 1 204 ? 17.705 -10.347 2.643 1.00 93.38 204 ALA A C 1
ATOM 1597 O O . ALA A 1 204 ? 18.428 -11.297 2.322 1.00 93.38 204 ALA A O 1
ATOM 1598 N N . LEU A 1 205 ? 16.706 -9.930 1.856 1.00 91.94 205 LEU A N 1
ATOM 1599 C CA . LEU A 1 205 ? 16.434 -10.503 0.541 1.00 91.94 205 LEU A CA 1
ATOM 1600 C C . LEU A 1 205 ? 17.516 -10.101 -0.476 1.00 91.94 205 LEU A C 1
ATOM 1602 O O . LEU A 1 205 ? 18.066 -9.000 -0.406 1.00 91.94 205 LEU A O 1
ATOM 1606 N N . PRO A 1 206 ? 17.817 -10.962 -1.468 1.00 88.00 206 PRO A N 1
ATOM 1607 C CA . PRO A 1 206 ? 18.810 -10.679 -2.501 1.00 88.00 206 PRO A CA 1
ATOM 1608 C C . PRO A 1 206 ? 18.260 -9.695 -3.551 1.00 88.00 206 PRO A C 1
ATOM 1610 O O . PRO A 1 206 ? 18.070 -10.050 -4.711 1.00 88.00 206 PRO A O 1
ATOM 1613 N N . ALA A 1 207 ? 17.984 -8.457 -3.142 1.00 87.38 207 ALA A N 1
ATOM 1614 C CA . ALA A 1 207 ? 17.414 -7.408 -3.980 1.00 87.38 207 ALA A CA 1
ATOM 1615 C C . ALA A 1 207 ? 18.431 -6.310 -4.287 1.00 87.38 207 ALA A C 1
ATOM 1617 O O . ALA A 1 207 ? 19.228 -5.917 -3.436 1.00 87.38 207 ALA A O 1
ATOM 1618 N N . ALA A 1 208 ? 18.377 -5.777 -5.507 1.00 88.12 208 ALA A N 1
ATOM 1619 C CA . ALA A 1 208 ? 19.217 -4.647 -5.902 1.00 88.12 208 ALA A CA 1
ATOM 1620 C C . ALA A 1 208 ? 18.583 -3.288 -5.561 1.00 88.12 208 ALA A C 1
ATOM 1622 O O . ALA A 1 208 ? 19.294 -2.291 -5.446 1.00 88.12 208 ALA A O 1
ATOM 1623 N N . LEU A 1 209 ? 17.254 -3.241 -5.422 1.00 91.38 209 LEU A N 1
ATOM 1624 C CA . LEU A 1 209 ? 16.503 -2.024 -5.152 1.00 91.38 209 LEU A CA 1
ATOM 1625 C C . LEU A 1 209 ? 15.270 -2.330 -4.301 1.00 91.38 209 LEU A C 1
ATOM 1627 O O . LEU A 1 209 ? 14.599 -3.342 -4.507 1.00 91.38 209 LEU A O 1
ATOM 1631 N N . PHE A 1 210 ? 14.956 -1.402 -3.405 1.00 93.19 210 PHE A N 1
ATOM 1632 C CA . PHE A 1 210 ? 13.707 -1.369 -2.662 1.00 93.19 210 PHE A CA 1
ATOM 1633 C C . PHE A 1 210 ? 12.915 -0.113 -3.028 1.00 93.19 210 PHE A C 1
ATOM 1635 O O . PHE A 1 210 ? 13.500 0.941 -3.293 1.00 93.19 210 PHE A O 1
ATOM 1642 N N . TYR A 1 211 ? 11.594 -0.232 -3.056 1.00 92.06 211 TYR A N 1
ATOM 1643 C CA . TYR A 1 211 ? 10.664 0.796 -3.508 1.00 92.06 211 TYR A CA 1
ATOM 1644 C C . TYR A 1 211 ? 9.615 1.067 -2.424 1.00 92.06 211 TYR A C 1
ATOM 1646 O O . TYR A 1 211 ? 8.973 0.135 -1.954 1.00 92.06 211 TYR A O 1
ATOM 1654 N N . SER A 1 212 ? 9.452 2.334 -2.034 1.00 91.50 212 SER A N 1
ATOM 1655 C CA . SER A 1 212 ? 8.337 2.788 -1.187 1.00 91.50 212 SER A CA 1
ATOM 1656 C C . SER A 1 212 ? 7.239 3.335 -2.102 1.00 91.50 212 SER A C 1
ATOM 1658 O O . SER A 1 212 ? 7.566 4.151 -2.971 1.00 91.50 212 SER A O 1
ATOM 1660 N N . PRO A 1 213 ? 5.975 2.913 -1.947 1.00 86.25 213 PRO A N 1
ATOM 1661 C CA . PRO A 1 213 ? 4.872 3.408 -2.770 1.00 86.25 213 PRO A CA 1
ATOM 1662 C C . PRO A 1 213 ? 4.411 4.836 -2.417 1.00 86.25 213 PRO A C 1
ATOM 1664 O O . PRO A 1 213 ? 3.645 5.423 -3.181 1.00 86.25 213 PRO A O 1
ATOM 1667 N N . ASP A 1 214 ? 4.871 5.388 -1.291 1.00 86.12 214 ASP A N 1
ATOM 1668 C CA . ASP A 1 214 ? 4.496 6.683 -0.704 1.00 86.12 214 ASP A CA 1
ATOM 1669 C C . ASP A 1 214 ? 5.639 7.714 -0.623 1.00 86.12 214 ASP A C 1
ATOM 1671 O O . ASP A 1 214 ? 6.823 7.321 -0.494 1.00 86.12 214 ASP A O 1
#

Radius of gyration: 20.38 Å; Cα contacts (8 Å, |Δi|>4): 317; chains: 1; bounding box: 51×34×54 Å

Solvent-accessible surface area (backbone atoms only — not comparable to full-atom values): 12274 Å² total; per-residue (Å²): 128,51,65,31,56,56,55,56,43,63,79,41,91,85,56,84,78,80,88,79,71,68,62,75,48,62,66,63,50,51,49,25,57,79,66,74,61,49,58,81,96,45,66,90,51,54,71,59,57,49,24,56,77,69,74,33,44,28,56,41,79,42,67,46,51,50,79,47,64,79,82,52,50,77,47,78,50,76,56,98,57,35,37,42,38,39,39,44,46,95,68,37,74,36,48,30,34,31,37,54,41,100,79,74,47,78,41,80,78,38,41,37,31,83,51,76,76,36,50,60,24,53,44,52,49,55,66,40,48,40,82,43,84,45,61,89,57,52,64,64,49,47,66,71,44,52,61,56,16,50,58,27,39,53,44,82,60,52,41,69,54,44,44,32,76,65,34,25,30,90,57,70,28,45,52,48,36,71,77,34,55,69,60,46,53,51,49,41,50,54,40,40,53,56,44,56,60,46,48,57,60,57,68,71,47,100,64,90,39,76,38,66,89,112

Sequence (214 aa):
MSLRDDLLSRFSTGAEGAPLFLPDLTLWYGTHREKDTLPTKWNDSSPLQIADQLGVPAWVVARPWEIETSDVEVRETEEDGQRLVETVTAAGTLTARWSLGSDGTWWQMEYPVKTAADLNAALELARDREYVLNTSTLLAVDDTVGDQGIVAIEIPTRPYADLLYDMVGMTEGFMILMENPPAMGEFLAVLEEKLQDFVEELAALPAALFYSPD

Nearest PDB structures (foldseek):
  3k44-assembly4_D  TM=3.618E-01  e=4.365E-02  Drosophila melanogaster
  5cdw-assembly6_V  TM=4.894E-01  e=2.592E-01  Homo sapiens
  8chu-assembly1_B  TM=3.560E-01  e=1.166E-01  Homo sapiens
  2ozo-assembly1_A  TM=2.924E-01  e=4.365E-02  Homo sapiens
  8chv-assembly1_B  TM=3.472E-01  e=1.166E-01  Homo sapiens